Protein AF-A0A0Q4J9W0-F1 (afdb_monomer_lite)

Secondary structure (DSSP, 8-state):
------------------------HHHHHHHHHHHHHHHHHIIIIIHHHHHHHHHHHHT-HHHHHHHHHHHHTSPPHHHHHHHHHHSPPPP-SPPPPPSS--PPPPTT--S--TT------EEEEEEE--STTEEEEEEEEEESSPPEEEEEEE--TTSPPPSS-EEEEEEEEEE---SSSS-SPEEEEEEEEEEPPPPP------HHHHHHHHHHHHHHHHHHHTT--TT-B--TT-EEEEEEE--TT--

pLDDT: mean 78.41, std 14.44, range [40.5, 96.88]

Radius of gyration: 63.76 Å; chains: 1; bounding box: 121×63×215 Å

Structure (mmCIF, N/CA/C/O backbone):
data_AF-A0A0Q4J9W0-F1
#
_entry.id   AF-A0A0Q4J9W0-F1
#
loop_
_atom_site.group_PDB
_atom_site.id
_atom_site.type_symbol
_atom_site.label_atom_id
_atom_site.label_alt_id
_atom_site.label_comp_id
_atom_site.label_asym_id
_atom_site.label_entity_id
_atom_site.label_seq_id
_atom_site.pdbx_PDB_ins_code
_atom_site.Cartn_x
_atom_site.Cartn_y
_atom_site.Cartn_z
_atom_site.occupancy
_atom_site.B_iso_or_equiv
_atom_site.auth_seq_id
_atom_site.auth_comp_id
_atom_site.auth_asym_id
_atom_site.auth_atom_id
_atom_site.pdbx_PDB_model_num
ATOM 1 N N . MET A 1 1 ? 70.668 -37.408 -171.192 1.00 50.91 1 MET A N 1
ATOM 2 C CA . MET A 1 1 ? 71.598 -36.291 -170.890 1.00 50.91 1 MET A CA 1
ATOM 3 C C . MET A 1 1 ? 70.750 -35.049 -170.626 1.00 50.91 1 MET A C 1
ATOM 5 O O . MET A 1 1 ? 69.813 -34.906 -171.402 1.00 50.91 1 MET A O 1
ATOM 9 N N . PRO A 1 2 ? 71.022 -34.153 -169.650 1.00 48.09 2 PRO A N 1
ATOM 10 C CA . PRO A 1 2 ? 72.113 -34.121 -168.662 1.00 48.09 2 PRO A CA 1
ATOM 11 C C . PRO A 1 2 ? 71.718 -33.698 -167.209 1.00 48.09 2 PRO A C 1
ATOM 13 O O . PRO A 1 2 ? 70.628 -33.210 -166.947 1.00 48.09 2 PRO A O 1
ATOM 16 N N . GLN A 1 3 ? 72.704 -33.860 -166.312 1.00 40.50 3 GLN A N 1
ATOM 17 C CA . GLN A 1 3 ? 72.974 -33.177 -165.029 1.00 40.50 3 GLN A CA 1
ATOM 18 C C . GLN A 1 3 ? 72.106 -33.415 -163.773 1.00 40.50 3 GLN A C 1
ATOM 20 O O . GLN A 1 3 ? 71.185 -32.672 -163.456 1.00 40.50 3 GLN A O 1
ATOM 25 N N . MET A 1 4 ? 72.592 -34.346 -162.937 1.00 42.41 4 MET A N 1
ATOM 26 C CA . MET A 1 4 ? 72.717 -34.098 -161.490 1.00 42.41 4 MET A CA 1
ATOM 27 C C . MET A 1 4 ? 73.801 -33.038 -161.233 1.00 42.41 4 MET A C 1
ATOM 29 O O . MET A 1 4 ? 74.837 -33.047 -161.905 1.00 42.41 4 MET A O 1
ATOM 33 N N . PRO A 1 5 ? 73.577 -32.146 -160.258 1.00 52.41 5 PRO A N 1
ATOM 34 C CA . PRO A 1 5 ? 74.376 -32.127 -159.019 1.00 52.41 5 PRO A CA 1
ATOM 35 C C . PRO A 1 5 ? 73.498 -31.778 -157.787 1.00 52.41 5 PRO A C 1
ATOM 37 O O . PRO A 1 5 ? 72.387 -31.299 -157.947 1.00 52.41 5 PRO A O 1
ATOM 40 N N . ASN A 1 6 ? 73.874 -31.852 -156.510 1.00 46.31 6 ASN A N 1
ATOM 41 C CA . ASN A 1 6 ? 74.876 -32.534 -155.685 1.00 46.31 6 ASN A CA 1
ATOM 42 C C . ASN A 1 6 ? 74.729 -31.881 -154.288 1.00 46.31 6 ASN A C 1
ATOM 44 O O . ASN A 1 6 ? 74.933 -30.675 -154.217 1.00 46.31 6 ASN A O 1
ATOM 48 N N . ARG A 1 7 ? 74.478 -32.673 -153.222 1.00 49.19 7 ARG A N 1
ATOM 49 C CA . ARG A 1 7 ? 74.703 -32.362 -151.778 1.00 49.19 7 ARG A CA 1
ATOM 50 C C . ARG A 1 7 ? 73.930 -31.169 -151.176 1.00 49.19 7 ARG A C 1
ATOM 52 O O . ARG A 1 7 ? 73.640 -30.192 -151.832 1.00 49.19 7 ARG A O 1
ATOM 59 N N . SER A 1 8 ? 73.607 -31.095 -149.892 1.00 50.78 8 SER A N 1
ATOM 60 C CA . SER A 1 8 ? 73.684 -31.979 -148.726 1.00 50.78 8 SER A CA 1
ATOM 61 C C . SER A 1 8 ? 73.092 -31.178 -147.564 1.00 50.78 8 SER A C 1
ATOM 63 O O . SER A 1 8 ? 73.420 -30.001 -147.434 1.00 50.78 8 SER A O 1
ATOM 65 N N . GLY A 1 9 ? 72.337 -31.828 -146.680 1.00 42.41 9 GLY A N 1
ATOM 66 C CA . GLY A 1 9 ? 72.057 -31.311 -145.339 1.00 42.41 9 GLY A CA 1
ATOM 67 C C . GLY A 1 9 ? 70.594 -30.962 -145.096 1.00 42.41 9 GLY A C 1
ATOM 68 O O . GLY A 1 9 ? 70.168 -29.835 -145.302 1.00 42.41 9 GLY A O 1
ATOM 69 N N . THR A 1 10 ? 69.834 -31.917 -144.571 1.00 52.69 10 THR A N 1
ATOM 70 C CA . THR A 1 10 ? 68.630 -31.620 -143.790 1.00 52.69 10 THR A CA 1
ATOM 71 C C . THR A 1 10 ? 69.010 -31.499 -142.316 1.00 52.69 10 THR A C 1
ATOM 73 O O . THR A 1 10 ? 69.470 -32.493 -141.749 1.00 52.69 10 THR A O 1
ATOM 76 N N . PRO A 1 11 ? 68.753 -30.362 -141.648 1.00 51.22 11 PRO A N 1
ATOM 77 C CA . PRO A 1 11 ? 68.542 -30.346 -140.212 1.00 51.22 11 PRO A CA 1
ATOM 78 C C . PRO A 1 11 ? 67.041 -30.424 -139.914 1.00 51.22 11 PRO A C 1
ATOM 80 O O . PRO A 1 11 ? 66.238 -29.594 -140.332 1.00 51.22 11 PRO A O 1
ATOM 83 N N . VAL A 1 12 ? 66.716 -31.488 -139.193 1.00 53.31 12 VAL A N 1
ATOM 84 C CA . VAL A 1 12 ? 65.518 -31.802 -138.411 1.00 53.31 12 VAL A CA 1
ATOM 85 C C . VAL A 1 12 ? 64.673 -30.579 -138.006 1.00 53.31 12 VAL A C 1
ATOM 87 O O . VAL A 1 12 ? 65.160 -29.677 -137.324 1.00 53.31 12 VAL A O 1
ATOM 90 N N . LYS A 1 13 ? 63.371 -30.608 -138.337 1.00 50.84 13 LYS A N 1
ATOM 91 C CA . LYS A 1 13 ? 62.341 -29.786 -137.681 1.00 50.84 13 LYS A CA 1
ATOM 92 C C . LYS A 1 13 ? 62.360 -30.106 -136.183 1.00 50.84 13 LYS A C 1
ATOM 94 O O . LYS A 1 13 ? 61.921 -31.179 -135.783 1.00 50.84 13 LYS A O 1
ATOM 99 N N . ARG A 1 14 ? 62.885 -29.207 -135.347 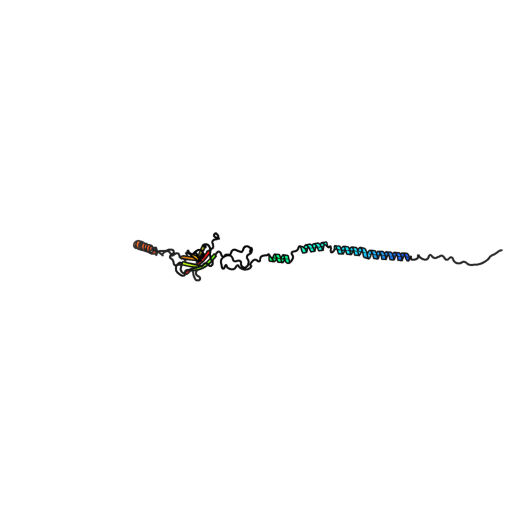1.00 51.34 14 ARG A N 1
ATOM 100 C CA . ARG A 1 14 ? 62.574 -29.242 -133.914 1.00 51.34 14 ARG A CA 1
ATOM 101 C C . ARG A 1 14 ? 61.181 -28.662 -133.750 1.00 51.34 14 ARG A C 1
ATOM 103 O O . ARG A 1 14 ? 61.024 -27.445 -133.722 1.00 51.34 14 ARG A O 1
ATOM 110 N N . ASP A 1 15 ? 60.197 -29.546 -133.656 1.00 52.22 15 ASP A N 1
ATOM 111 C CA . ASP A 1 15 ? 58.923 -29.216 -133.036 1.00 52.22 15 ASP A CA 1
ATOM 112 C C . ASP A 1 15 ? 59.230 -28.687 -131.633 1.00 52.22 15 ASP A C 1
ATOM 114 O O . ASP A 1 15 ? 59.782 -29.386 -130.778 1.00 52.22 15 ASP A O 1
ATOM 118 N N . GLN A 1 16 ? 58.967 -27.400 -131.427 1.00 53.62 16 GLN A N 1
ATOM 119 C CA . GLN A 1 16 ? 59.128 -26.751 -130.140 1.00 53.62 16 GLN A CA 1
ATOM 120 C C . GLN A 1 16 ? 58.017 -27.294 -129.237 1.00 53.62 16 GLN A C 1
ATOM 122 O O . GLN A 1 16 ? 56.886 -26.817 -129.255 1.00 53.62 16 GLN A O 1
ATOM 127 N N . VAL A 1 17 ? 58.335 -28.361 -128.503 1.00 56.94 17 VAL A N 1
ATOM 128 C CA . VAL A 1 17 ? 57.501 -28.913 -127.434 1.00 56.94 17 VAL A CA 1
ATOM 129 C C . VAL A 1 17 ? 57.110 -27.753 -126.521 1.00 56.94 17 VAL A C 1
ATOM 131 O O . VAL A 1 17 ? 57.982 -27.097 -125.949 1.00 56.94 17 VAL A O 1
ATOM 134 N N . ALA A 1 18 ? 55.809 -27.470 -126.425 1.00 57.19 18 ALA A N 1
ATOM 135 C CA . ALA A 1 18 ? 55.279 -26.481 -125.502 1.00 57.19 18 ALA A CA 1
ATOM 136 C C . ALA A 1 18 ? 55.718 -26.865 -124.082 1.00 57.19 18 ALA A C 1
ATOM 138 O O . ALA A 1 18 ? 55.236 -27.845 -123.513 1.00 57.19 18 ALA A O 1
ATOM 139 N N . LEU A 1 19 ? 56.682 -26.122 -123.535 1.00 57.44 19 LEU A N 1
ATOM 140 C CA . LEU A 1 19 ? 57.082 -26.260 -122.142 1.00 57.44 19 LEU A CA 1
ATOM 141 C C . LEU A 1 19 ? 55.848 -25.994 -121.263 1.00 57.44 19 LEU A C 1
ATOM 143 O O . LEU A 1 19 ? 55.096 -25.054 -121.547 1.00 57.44 19 LEU A O 1
ATOM 147 N N . PRO A 1 20 ? 55.603 -26.811 -120.224 1.00 58.38 20 PRO A N 1
ATOM 148 C CA . PRO A 1 20 ? 54.424 -26.669 -119.387 1.00 58.38 20 PRO A CA 1
ATOM 149 C C . PRO A 1 20 ? 54.394 -25.286 -118.728 1.00 58.38 20 PRO A C 1
ATOM 151 O O . PRO A 1 20 ? 55.428 -24.716 -118.375 1.00 58.38 20 PRO A O 1
ATOM 154 N N . ARG A 1 21 ? 53.172 -24.760 -118.608 1.00 59.66 21 ARG A N 1
ATOM 155 C CA . ARG A 1 21 ? 52.777 -23.490 -117.985 1.00 59.66 21 ARG A CA 1
ATOM 156 C C . ARG A 1 21 ? 53.696 -23.155 -116.799 1.00 59.66 21 ARG A C 1
ATOM 158 O O . ARG A 1 21 ? 53.701 -23.879 -115.806 1.00 59.66 21 ARG A O 1
ATOM 165 N N . ARG A 1 22 ? 54.500 -22.090 -116.925 1.00 65.38 22 ARG A N 1
ATOM 166 C CA . ARG A 1 22 ? 55.378 -21.607 -115.845 1.00 65.38 22 ARG A CA 1
ATOM 167 C C . ARG A 1 22 ? 54.518 -21.341 -114.610 1.00 65.38 22 ARG A C 1
ATOM 169 O O . ARG A 1 22 ? 53.465 -20.718 -114.726 1.00 65.38 22 ARG A O 1
ATOM 176 N N . VAL A 1 23 ? 54.963 -21.833 -113.456 1.00 69.75 23 VAL A N 1
ATOM 177 C CA . VAL A 1 23 ? 54.430 -21.403 -112.162 1.00 69.75 23 VAL A CA 1
ATOM 178 C C . VAL A 1 23 ? 54.707 -19.909 -112.059 1.00 69.75 23 VAL A C 1
ATOM 180 O O . VAL A 1 23 ? 55.861 -19.490 -112.160 1.00 69.75 23 VAL A O 1
ATOM 183 N N . ASP A 1 24 ? 53.648 -19.120 -111.947 1.00 83.81 24 ASP A N 1
ATOM 184 C CA . ASP A 1 24 ? 53.748 -17.674 -111.812 1.00 83.81 24 ASP A CA 1
ATOM 185 C C . ASP A 1 24 ? 54.063 -17.349 -110.348 1.00 83.81 24 ASP A C 1
ATOM 187 O O . ASP A 1 24 ? 53.173 -17.227 -109.508 1.00 83.81 24 ASP A O 1
ATOM 191 N N . VAL A 1 25 ? 55.358 -17.348 -110.026 1.00 85.75 25 VAL A N 1
ATOM 192 C CA . VAL A 1 25 ? 55.872 -17.116 -108.666 1.00 85.75 25 VAL A CA 1
ATOM 193 C C . VAL A 1 25 ? 55.420 -15.751 -108.145 1.00 85.75 25 VAL A C 1
ATOM 195 O O . VAL A 1 25 ? 55.080 -15.628 -106.977 1.00 85.75 25 VAL A O 1
ATOM 198 N N . GLU A 1 26 ? 55.308 -14.765 -109.032 1.00 86.81 26 GLU A N 1
ATOM 199 C CA . GLU A 1 26 ? 54.880 -13.407 -108.698 1.00 86.81 26 GLU A CA 1
ATOM 200 C C . GLU A 1 26 ? 53.406 -13.369 -108.262 1.00 86.81 26 GLU A C 1
ATOM 202 O O . GLU A 1 26 ? 53.054 -12.712 -107.283 1.00 86.81 26 GLU A O 1
ATOM 207 N N . ALA A 1 27 ? 52.545 -14.155 -108.917 1.00 86.44 27 ALA A N 1
ATOM 208 C CA . ALA A 1 27 ? 51.150 -14.305 -108.506 1.00 86.44 27 ALA A CA 1
ATOM 209 C C . ALA A 1 27 ? 51.002 -15.037 -107.159 1.00 86.44 27 ALA A C 1
ATOM 211 O O . ALA A 1 27 ? 50.084 -14.741 -106.393 1.00 86.44 27 ALA A O 1
ATOM 212 N N . ILE A 1 28 ? 51.894 -15.988 -106.863 1.00 90.44 28 ILE A N 1
ATOM 213 C CA . ILE A 1 28 ? 51.918 -16.696 -105.576 1.00 90.44 28 ILE A CA 1
ATOM 214 C C . ILE A 1 28 ? 52.373 -15.756 -104.457 1.00 90.44 28 ILE A C 1
ATOM 216 O O . ILE A 1 28 ? 51.729 -15.722 -103.410 1.00 90.44 28 ILE A O 1
ATOM 220 N N . ASP A 1 29 ? 53.422 -14.968 -104.688 1.00 93.25 29 ASP A N 1
ATOM 221 C CA . ASP A 1 29 ? 53.924 -13.993 -103.717 1.00 93.25 29 ASP A CA 1
ATOM 222 C C . ASP A 1 29 ? 52.866 -12.926 -103.407 1.00 93.25 29 ASP A C 1
ATOM 224 O O . ASP A 1 29 ? 52.609 -12.626 -102.241 1.00 93.25 29 ASP A O 1
ATOM 228 N N . ALA A 1 30 ? 52.169 -12.425 -104.432 1.00 90.88 30 ALA A N 1
ATOM 229 C CA . ALA A 1 30 ? 51.068 -11.481 -104.254 1.00 90.88 30 ALA A CA 1
ATOM 230 C C . ALA A 1 30 ? 49.893 -12.082 -103.460 1.00 90.88 30 ALA A C 1
ATOM 232 O O . ALA A 1 30 ? 49.313 -11.418 -102.601 1.00 90.88 30 ALA A O 1
ATOM 233 N N . ALA A 1 31 ? 49.539 -13.346 -103.716 1.00 92.81 31 ALA A N 1
ATOM 234 C CA . ALA A 1 31 ? 48.478 -14.029 -102.978 1.00 92.81 31 ALA A CA 1
ATOM 235 C C . ALA A 1 31 ? 48.864 -14.287 -101.513 1.00 92.81 31 ALA A C 1
ATOM 237 O O . ALA A 1 31 ? 48.015 -14.179 -100.626 1.00 92.81 31 ALA A O 1
ATOM 238 N N . LEU A 1 32 ? 50.133 -14.612 -101.252 1.00 94.44 32 LEU A N 1
ATOM 239 C CA . LEU A 1 32 ? 50.640 -14.826 -99.900 1.00 94.44 32 LEU A CA 1
ATOM 240 C C . LEU A 1 32 ? 50.659 -13.519 -99.097 1.00 94.44 32 LEU A C 1
ATOM 242 O O . LEU A 1 32 ? 50.262 -13.517 -97.931 1.00 94.44 32 LEU A O 1
ATOM 246 N N . ASP A 1 33 ? 51.051 -12.409 -99.728 1.00 95.12 33 ASP A N 1
ATOM 247 C CA . ASP A 1 33 ? 51.013 -11.081 -99.110 1.00 95.12 33 ASP A CA 1
ATOM 248 C C . ASP A 1 33 ? 49.573 -10.654 -98.775 1.00 95.12 33 ASP A C 1
ATOM 250 O O . ASP A 1 33 ? 49.290 -10.219 -97.656 1.00 95.12 33 ASP A O 1
ATOM 254 N N . ASP A 1 34 ? 48.618 -10.877 -99.685 1.00 94.00 34 ASP A N 1
ATOM 255 C CA . ASP A 1 34 ? 47.201 -10.601 -99.420 1.00 94.00 34 ASP A CA 1
ATOM 256 C C . ASP A 1 34 ? 46.653 -11.457 -98.267 1.00 94.00 34 ASP A C 1
ATOM 258 O O . ASP A 1 34 ? 45.995 -10.944 -97.357 1.00 94.00 34 ASP A O 1
ATOM 262 N N . GLN A 1 35 ? 46.980 -12.752 -98.233 1.00 92.31 35 GLN A N 1
ATOM 263 C CA . GLN A 1 35 ? 46.594 -13.629 -97.126 1.00 92.31 35 GLN A CA 1
ATOM 264 C C . GLN A 1 35 ? 47.174 -13.151 -95.793 1.00 92.31 35 GLN A C 1
ATOM 266 O O . GLN A 1 35 ? 46.452 -13.113 -94.792 1.00 92.31 35 GLN A O 1
ATOM 271 N N . GLN A 1 36 ? 48.441 -12.736 -95.7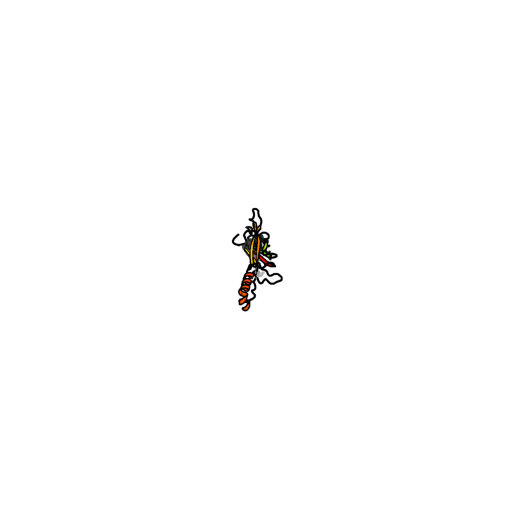69 1.00 91.19 36 GLN A N 1
ATOM 272 C CA . GLN A 1 36 ? 49.081 -12.201 -94.571 1.00 91.19 36 GLN A CA 1
ATOM 273 C C . GLN A 1 36 ? 48.409 -10.902 -94.108 1.00 91.19 36 GLN A C 1
ATOM 275 O O . GLN A 1 36 ? 48.149 -10.724 -92.913 1.00 91.19 36 GLN A O 1
ATOM 280 N N . ASN A 1 37 ? 48.048 -10.024 -95.044 1.00 87.00 37 ASN A N 1
ATOM 281 C CA . ASN A 1 37 ? 47.319 -8.793 -94.762 1.00 87.00 37 ASN A CA 1
ATOM 282 C C . ASN A 1 37 ? 45.921 -9.073 -94.197 1.00 87.00 37 ASN A C 1
ATOM 284 O O . ASN A 1 37 ? 45.525 -8.465 -93.200 1.00 87.00 37 ASN A O 1
ATOM 288 N N . GLN A 1 38 ? 45.192 -10.039 -94.757 1.00 87.00 38 GLN A N 1
ATOM 289 C CA . GLN A 1 38 ? 43.892 -10.456 -94.233 1.00 87.00 38 GLN A CA 1
ATOM 290 C C . GLN A 1 38 ? 43.995 -11.073 -92.835 1.00 87.00 38 GLN A C 1
ATOM 292 O O . GLN A 1 38 ? 43.149 -10.789 -91.985 1.00 87.00 38 GLN A O 1
ATOM 297 N N . ILE A 1 39 ? 45.020 -11.893 -92.581 1.00 84.81 39 ILE A N 1
ATOM 298 C CA . ILE A 1 39 ? 45.291 -12.472 -91.258 1.00 84.81 39 ILE A CA 1
ATOM 299 C C . ILE A 1 39 ? 45.544 -11.351 -90.246 1.00 84.81 39 ILE A C 1
ATOM 301 O O . ILE A 1 39 ? 44.889 -11.313 -89.204 1.00 84.81 39 ILE A O 1
ATOM 305 N N . ASN A 1 40 ? 46.410 -10.393 -90.578 1.00 83.06 40 ASN A N 1
ATOM 306 C CA . ASN A 1 40 ? 46.747 -9.268 -89.703 1.00 83.06 40 ASN A CA 1
ATOM 307 C C . ASN A 1 40 ? 45.527 -8.381 -89.394 1.00 83.06 40 ASN A C 1
ATOM 309 O O . ASN A 1 40 ? 45.350 -7.933 -88.258 1.00 83.06 40 ASN A O 1
ATOM 313 N N . GLN A 1 41 ? 44.657 -8.154 -90.382 1.00 81.25 41 GLN A N 1
ATOM 314 C CA . GLN A 1 41 ? 43.450 -7.337 -90.223 1.00 81.25 41 GLN A CA 1
ATOM 315 C C . GLN A 1 41 ? 42.355 -8.048 -89.415 1.00 81.25 41 GLN A C 1
ATOM 317 O O . GLN A 1 41 ? 41.750 -7.444 -88.524 1.00 81.25 41 GLN A O 1
ATOM 322 N N . LYS A 1 42 ? 42.101 -9.334 -89.6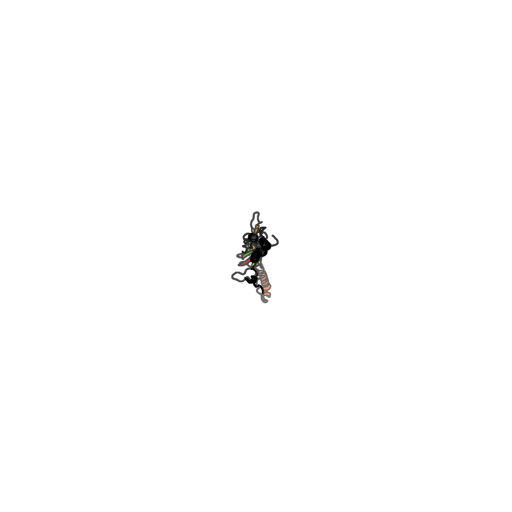94 1.00 75.81 42 LYS A N 1
ATOM 323 C CA . LYS A 1 42 ? 41.044 -10.114 -89.029 1.00 75.81 42 LYS A CA 1
ATOM 324 C C . LYS A 1 42 ? 41.416 -10.521 -87.605 1.00 75.81 42 LYS A C 1
ATOM 326 O O . LYS A 1 42 ? 40.533 -10.570 -86.752 1.00 75.81 42 LYS A O 1
ATOM 331 N N . ALA A 1 43 ? 42.693 -10.789 -87.330 1.00 70.12 43 ALA A N 1
ATOM 332 C CA . ALA A 1 43 ? 43.123 -11.278 -86.023 1.00 70.12 43 ALA A CA 1
ATOM 333 C C . ALA A 1 43 ? 43.055 -10.211 -84.913 1.00 70.12 43 ALA A C 1
ATOM 335 O O . ALA A 1 43 ? 42.778 -10.562 -83.768 1.00 70.12 43 ALA A O 1
ATOM 336 N N . ASN A 1 44 ? 43.238 -8.920 -85.226 1.00 77.06 44 ASN A N 1
ATOM 337 C CA . ASN A 1 44 ? 43.472 -7.911 -84.186 1.00 77.06 44 ASN A CA 1
ATOM 338 C C . ASN A 1 44 ? 42.313 -6.935 -83.947 1.00 77.06 44 ASN A C 1
ATOM 340 O O . ASN A 1 44 ? 41.944 -6.714 -82.801 1.00 77.06 44 ASN A O 1
ATOM 344 N N . ALA A 1 45 ? 41.708 -6.334 -84.972 1.00 77.00 45 ALA A N 1
ATOM 345 C CA . ALA A 1 45 ? 40.846 -5.170 -84.728 1.00 77.00 45 ALA A CA 1
ATOM 346 C C . ALA A 1 45 ? 39.438 -5.534 -84.222 1.00 77.00 45 ALA A C 1
ATOM 348 O O . ALA A 1 45 ? 38.964 -4.990 -83.224 1.00 77.00 45 ALA A O 1
ATOM 349 N N . SER A 1 46 ? 38.764 -6.471 -84.896 1.00 81.25 46 SER A N 1
ATOM 350 C CA . SER A 1 46 ? 37.370 -6.813 -84.580 1.00 81.25 46 SER A CA 1
ATOM 351 C C . SER A 1 46 ? 37.257 -7.615 -83.282 1.00 81.25 46 SER A C 1
ATOM 353 O O . SER A 1 46 ? 36.419 -7.305 -82.437 1.00 81.25 46 SER A O 1
ATOM 355 N N . THR A 1 47 ? 38.152 -8.585 -83.079 1.00 83.25 47 THR A N 1
ATOM 356 C CA . THR A 1 47 ? 38.191 -9.409 -81.864 1.00 83.25 47 THR A CA 1
ATOM 357 C C . THR A 1 47 ? 38.520 -8.574 -80.628 1.00 83.25 47 THR A C 1
ATOM 359 O O . THR A 1 47 ? 37.830 -8.687 -79.618 1.00 83.25 47 THR A O 1
ATOM 362 N N . VAL A 1 48 ? 39.524 -7.689 -80.704 1.00 81.62 48 VAL A N 1
ATOM 363 C CA . VAL A 1 48 ? 39.892 -6.816 -79.576 1.00 81.62 48 VAL A CA 1
ATOM 364 C C . VAL A 1 48 ? 38.806 -5.772 -79.311 1.00 81.62 48 VAL A C 1
ATOM 366 O O . VAL A 1 48 ? 38.457 -5.558 -78.154 1.00 81.62 48 VAL A O 1
ATOM 369 N N . GLY A 1 49 ? 38.206 -5.175 -80.348 1.00 85.19 49 GLY A N 1
ATOM 370 C CA . GLY A 1 49 ? 37.092 -4.233 -80.187 1.00 85.19 49 GLY A CA 1
ATOM 371 C C . GLY A 1 49 ? 35.838 -4.879 -79.583 1.00 85.19 49 GLY A C 1
ATOM 372 O O . GLY A 1 49 ? 35.199 -4.303 -78.698 1.00 85.19 49 GLY A O 1
ATOM 373 N N . GLY A 1 50 ? 35.516 -6.106 -80.001 1.00 86.50 50 GLY A N 1
ATOM 374 C CA . GLY A 1 50 ? 34.423 -6.898 -79.438 1.00 86.50 50 GLY A CA 1
ATOM 375 C C . GLY A 1 50 ? 34.682 -7.298 -77.986 1.00 86.50 50 GLY A C 1
ATOM 376 O O . GLY A 1 50 ? 33.793 -7.164 -77.147 1.00 86.50 50 GLY A O 1
ATOM 377 N N . LEU A 1 51 ? 35.913 -7.710 -77.664 1.00 83.06 51 LEU A N 1
ATOM 378 C CA . LEU A 1 51 ? 36.309 -8.041 -76.296 1.00 83.06 51 LEU A CA 1
ATOM 379 C C . LEU A 1 51 ? 36.285 -6.805 -75.388 1.00 83.06 51 LEU A C 1
ATOM 381 O O . LEU A 1 51 ? 35.740 -6.881 -74.292 1.00 83.06 51 LEU A O 1
ATOM 385 N N . ALA A 1 52 ? 36.788 -5.660 -75.853 1.00 81.56 52 ALA A N 1
ATOM 386 C CA . ALA A 1 52 ? 36.721 -4.394 -75.123 1.00 81.56 52 ALA A CA 1
ATOM 387 C C . ALA A 1 52 ? 35.267 -3.980 -74.845 1.00 81.56 52 ALA A C 1
ATOM 389 O O . ALA A 1 52 ? 34.931 -3.606 -73.724 1.00 81.56 52 ALA A O 1
ATOM 390 N N . THR A 1 53 ? 34.383 -4.124 -75.835 1.00 83.56 53 THR A N 1
ATOM 391 C CA . THR A 1 53 ? 32.947 -3.851 -75.674 1.00 83.56 53 THR A CA 1
ATOM 392 C C . THR A 1 53 ? 32.313 -4.801 -74.656 1.00 83.56 53 THR A C 1
ATOM 394 O O . THR A 1 53 ? 31.661 -4.348 -73.720 1.00 83.56 53 THR A O 1
ATOM 397 N N . ALA A 1 54 ? 32.551 -6.110 -74.778 1.00 79.88 54 ALA A N 1
ATOM 398 C CA . ALA A 1 54 ? 32.002 -7.115 -73.869 1.00 79.88 54 ALA A CA 1
ATOM 399 C C . ALA A 1 54 ? 32.500 -6.941 -72.423 1.00 79.88 54 ALA A C 1
ATOM 401 O O . ALA A 1 54 ? 31.715 -7.068 -71.481 1.00 79.88 54 ALA A O 1
ATOM 402 N N . VAL A 1 55 ? 33.784 -6.615 -72.239 1.00 80.62 55 VAL A N 1
ATOM 403 C CA . VAL A 1 55 ? 34.379 -6.303 -70.930 1.00 80.62 55 VAL A CA 1
ATOM 404 C C . VAL A 1 55 ? 33.736 -5.049 -70.332 1.00 80.62 55 VAL A C 1
ATOM 406 O O . VAL A 1 55 ? 33.285 -5.092 -69.187 1.00 80.62 55 VAL A O 1
ATOM 409 N N . ASN A 1 56 ? 33.591 -3.977 -71.117 1.00 79.44 56 ASN A N 1
ATOM 410 C CA . ASN A 1 56 ? 32.968 -2.729 -70.666 1.00 79.44 56 ASN A CA 1
ATOM 411 C C . ASN A 1 56 ? 31.474 -2.895 -70.339 1.00 79.44 56 ASN A C 1
ATOM 413 O O . ASN A 1 56 ? 30.969 -2.249 -69.424 1.00 79.44 56 ASN A O 1
ATOM 417 N N . SER A 1 57 ? 30.759 -3.786 -71.033 1.00 75.56 57 SER A N 1
ATOM 418 C CA . SER A 1 57 ? 29.351 -4.075 -70.740 1.00 75.56 57 SER A CA 1
ATOM 419 C C . SER A 1 57 ? 29.163 -4.958 -69.499 1.00 75.56 57 SER A C 1
ATOM 421 O O . SER A 1 57 ? 28.211 -4.751 -68.745 1.00 75.56 57 SER A O 1
ATOM 423 N N . LYS A 1 58 ? 30.059 -5.922 -69.237 1.00 70.44 58 LYS A N 1
ATOM 424 C CA . LYS A 1 58 ? 29.917 -6.877 -68.117 1.00 70.44 58 LYS A CA 1
ATOM 425 C C . LYS A 1 58 ? 30.210 -6.261 -66.741 1.00 70.44 58 LYS A C 1
ATOM 427 O O . LYS A 1 58 ? 29.703 -6.758 -65.740 1.00 70.44 58 LYS A O 1
ATOM 432 N N . ALA A 1 59 ? 30.956 -5.159 -66.703 1.00 66.56 59 ALA A N 1
ATOM 433 C CA . ALA A 1 59 ? 31.172 -4.314 -65.529 1.00 66.56 59 ALA A CA 1
ATOM 434 C C . ALA A 1 59 ? 30.648 -2.891 -65.783 1.00 66.56 59 ALA A C 1
ATOM 436 O O . ALA A 1 59 ? 31.351 -1.912 -65.551 1.00 66.56 59 ALA A O 1
ATOM 437 N N . SER A 1 60 ? 29.427 -2.772 -66.317 1.00 77.56 60 SER A N 1
ATOM 438 C CA . SER A 1 60 ? 28.839 -1.461 -66.608 1.00 77.56 60 SER A CA 1
ATOM 439 C C . SER A 1 60 ? 28.880 -0.582 -65.357 1.00 77.56 60 SER A C 1
ATOM 441 O O . SER A 1 60 ? 28.335 -0.963 -64.319 1.00 77.56 60 SER A O 1
ATOM 443 N N . GLN A 1 61 ? 29.493 0.599 -65.475 1.00 78.25 61 GLN A N 1
ATOM 444 C CA . GLN A 1 61 ? 29.623 1.596 -64.405 1.00 78.25 61 GLN A CA 1
ATOM 445 C C . GLN A 1 61 ? 28.287 1.829 -63.677 1.00 78.25 61 GLN A C 1
ATOM 447 O O . GLN A 1 61 ? 28.251 1.894 -62.457 1.00 78.25 61 GLN A O 1
ATOM 452 N N . SER A 1 62 ? 27.169 1.776 -64.409 1.00 81.25 62 SER A N 1
ATOM 453 C CA . SER A 1 62 ? 25.808 1.867 -63.867 1.00 81.25 62 SER A CA 1
ATOM 454 C C . SER A 1 62 ? 25.478 0.838 -62.771 1.00 81.25 62 SER A C 1
ATOM 456 O O . SER A 1 62 ? 24.826 1.190 -61.787 1.00 81.25 62 SER A O 1
ATOM 458 N N . SER A 1 63 ? 25.931 -0.415 -62.886 1.00 83.75 63 SER A N 1
ATOM 459 C CA . SER A 1 63 ? 25.706 -1.439 -61.852 1.00 83.75 63 SER A CA 1
ATOM 460 C C . SER A 1 63 ? 26.517 -1.148 -60.589 1.00 83.75 63 SER A C 1
ATOM 462 O O . SER A 1 63 ? 26.029 -1.356 -59.478 1.00 83.75 63 SER A O 1
ATOM 464 N N . VAL A 1 64 ? 27.741 -0.638 -60.757 1.00 83.31 64 VAL A N 1
ATOM 465 C CA . VAL A 1 64 ? 28.611 -0.214 -59.650 1.00 83.31 64 VAL A CA 1
ATOM 466 C C . VAL A 1 64 ? 28.029 1.021 -58.964 1.00 83.31 64 VAL A C 1
ATOM 468 O O . VAL A 1 64 ? 27.922 1.034 -57.741 1.00 83.31 64 VAL A O 1
ATOM 471 N N . ASP A 1 65 ? 27.563 2.001 -59.735 1.00 85.06 65 ASP A N 1
ATOM 472 C CA . ASP A 1 65 ? 26.924 3.219 -59.229 1.00 85.06 65 ASP A CA 1
ATOM 473 C C . ASP A 1 65 ? 25.628 2.900 -58.470 1.00 85.06 65 ASP A C 1
ATOM 475 O O . ASP A 1 65 ? 25.381 3.433 -57.389 1.00 85.06 65 ASP A O 1
ATOM 479 N N . THR A 1 66 ? 24.818 1.971 -58.990 1.00 85.94 66 THR A N 1
ATOM 480 C CA . THR A 1 66 ? 23.580 1.513 -58.335 1.00 85.94 66 THR A CA 1
ATOM 481 C C . THR A 1 66 ? 23.876 0.826 -57.002 1.00 85.94 66 THR A C 1
ATOM 483 O O . THR A 1 66 ? 23.200 1.081 -55.999 1.00 85.94 66 THR A O 1
ATOM 486 N N . LEU A 1 67 ? 24.901 -0.032 -56.960 1.00 85.50 67 LEU A N 1
ATOM 487 C CA . LEU A 1 67 ? 25.329 -0.691 -55.728 1.00 85.50 67 LEU A CA 1
ATOM 488 C C . LEU A 1 67 ? 25.891 0.322 -54.723 1.00 85.50 67 LEU A C 1
ATOM 490 O O . LEU A 1 67 ? 25.534 0.267 -53.547 1.00 85.50 67 LEU A O 1
ATOM 494 N N . ALA A 1 68 ? 26.710 1.269 -55.185 1.00 85.25 68 ALA A N 1
ATOM 495 C CA . ALA A 1 68 ? 27.263 2.338 -54.361 1.00 85.25 68 ALA A CA 1
ATOM 496 C C . ALA A 1 68 ? 26.153 3.200 -53.741 1.00 85.25 68 ALA A C 1
ATOM 498 O O . ALA A 1 68 ? 26.163 3.418 -52.532 1.00 85.25 68 ALA A O 1
ATOM 499 N N . GLY A 1 69 ? 25.148 3.604 -54.525 1.00 84.94 69 GLY A N 1
ATOM 500 C CA . GLY A 1 69 ? 23.980 4.333 -54.024 1.00 84.94 69 GLY A CA 1
ATOM 501 C C . GLY A 1 69 ? 23.151 3.522 -53.022 1.00 84.94 69 GLY A C 1
ATOM 502 O O . GLY A 1 69 ? 22.760 4.038 -51.976 1.00 84.94 69 GLY A O 1
ATOM 503 N N . THR A 1 70 ? 22.939 2.229 -53.290 1.00 85.44 70 THR A N 1
ATOM 504 C CA . THR A 1 70 ? 22.203 1.331 -52.381 1.00 85.44 70 THR A CA 1
ATOM 505 C C . THR A 1 70 ? 22.920 1.161 -51.043 1.00 85.44 70 THR A C 1
ATOM 507 O O . THR A 1 70 ? 22.273 1.153 -50.000 1.00 85.44 70 THR A O 1
ATOM 510 N N . VAL A 1 71 ? 24.248 1.010 -51.050 1.00 85.19 71 VAL A N 1
ATOM 511 C CA . VAL A 1 71 ? 25.052 0.857 -49.827 1.00 85.19 71 VAL A CA 1
ATOM 512 C C . VAL A 1 71 ? 25.156 2.177 -49.067 1.00 85.19 71 VAL A C 1
ATOM 514 O O . VAL A 1 71 ? 25.012 2.166 -47.850 1.00 85.19 71 VAL A O 1
ATOM 517 N N . ALA A 1 72 ? 25.324 3.304 -49.764 1.00 80.56 72 ALA A N 1
ATOM 518 C CA . ALA A 1 72 ? 25.353 4.632 -49.149 1.00 80.56 72 ALA A CA 1
ATOM 519 C C . ALA A 1 72 ? 24.029 5.002 -48.455 1.00 80.56 72 ALA A C 1
ATOM 521 O O . ALA A 1 72 ? 24.036 5.751 -47.485 1.00 80.56 72 ALA A O 1
ATOM 522 N N . GLY A 1 73 ? 22.897 4.469 -48.931 1.00 74.31 73 GLY A N 1
ATOM 523 C CA . GLY A 1 73 ? 21.581 4.663 -48.315 1.00 74.31 73 GLY A CA 1
ATOM 524 C C . GLY A 1 73 ? 21.268 3.731 -47.138 1.00 74.31 73 GLY A C 1
ATOM 525 O O . GLY A 1 73 ? 20.223 3.889 -46.505 1.00 74.31 73 GLY A O 1
ATOM 526 N N . LYS A 1 74 ? 22.122 2.744 -46.836 1.00 83.81 74 LYS A N 1
ATOM 527 C CA . LYS A 1 74 ? 21.945 1.887 -45.655 1.00 83.81 74 LYS A CA 1
ATOM 528 C C . LYS A 1 74 ? 22.461 2.607 -44.413 1.00 83.81 74 LYS A C 1
ATOM 530 O O . LYS A 1 74 ? 23.496 3.261 -44.460 1.00 83.81 74 LYS A O 1
ATOM 535 N N . ALA A 1 75 ? 21.748 2.446 -43.298 1.00 79.88 75 ALA A N 1
ATOM 536 C CA . ALA A 1 75 ? 22.188 2.961 -42.007 1.00 79.88 75 ALA A CA 1
ATOM 537 C C . ALA A 1 75 ? 23.580 2.407 -41.672 1.00 79.88 75 ALA A C 1
ATOM 539 O O . ALA A 1 75 ? 23.796 1.192 -41.687 1.00 79.88 75 ALA A O 1
ATOM 540 N N . ASP A 1 76 ? 24.516 3.307 -41.390 1.00 83.00 76 ASP A N 1
ATOM 541 C CA . ASP A 1 76 ? 25.855 2.944 -40.957 1.00 83.00 76 ASP A CA 1
ATOM 542 C C . ASP A 1 76 ? 25.879 2.593 -39.457 1.00 83.00 76 ASP A C 1
ATOM 544 O O . ASP A 1 76 ? 24.913 2.782 -38.708 1.00 83.00 76 ASP A O 1
ATOM 548 N N . SER A 1 77 ? 27.012 2.051 -39.006 1.00 80.62 77 SER A N 1
ATOM 549 C CA . SER A 1 77 ? 27.207 1.668 -37.602 1.00 80.62 77 SER A CA 1
ATOM 550 C C . SER A 1 77 ? 27.046 2.861 -36.647 1.00 80.62 77 SER A C 1
ATOM 552 O O . SER A 1 77 ? 26.550 2.703 -35.530 1.00 80.62 77 SER A O 1
ATOM 554 N N . ALA A 1 78 ? 27.405 4.070 -37.093 1.00 83.88 78 ALA A N 1
ATOM 555 C CA . ALA A 1 78 ? 27.264 5.291 -36.308 1.00 83.88 78 ALA A CA 1
ATOM 556 C C . ALA A 1 78 ? 25.788 5.654 -36.088 1.00 83.88 78 ALA A C 1
ATOM 558 O O . ALA A 1 78 ? 25.392 5.936 -34.959 1.00 83.88 78 ALA A O 1
ATOM 559 N N . THR A 1 79 ? 24.962 5.561 -37.130 1.00 86.88 79 THR A N 1
ATOM 560 C CA . THR A 1 79 ? 23.514 5.792 -37.072 1.00 86.88 79 THR A CA 1
ATOM 561 C C . THR A 1 79 ? 22.834 4.768 -36.169 1.00 86.88 79 THR A C 1
ATOM 563 O O . THR A 1 79 ? 22.006 5.136 -35.336 1.00 86.88 79 THR A O 1
ATOM 566 N N . LEU A 1 80 ? 23.210 3.488 -36.274 1.00 87.75 80 LEU A N 1
ATOM 567 C CA . LEU A 1 80 ? 22.668 2.438 -35.408 1.00 87.75 80 LEU A CA 1
ATOM 568 C C . LEU A 1 80 ? 23.080 2.634 -33.941 1.00 87.75 80 LEU A C 1
ATOM 570 O O . LEU A 1 80 ? 22.258 2.463 -33.044 1.00 87.75 80 LEU A O 1
ATOM 574 N N . THR A 1 81 ? 24.325 3.044 -33.696 1.00 87.56 81 THR A N 1
ATOM 575 C CA . THR A 1 81 ? 24.829 3.346 -32.348 1.00 87.56 81 THR A CA 1
ATOM 576 C C . THR A 1 81 ? 24.127 4.565 -31.754 1.00 87.56 81 THR A C 1
ATOM 578 O O . THR A 1 81 ? 23.717 4.534 -30.596 1.00 87.56 81 THR A O 1
ATOM 581 N N . ALA A 1 82 ? 23.930 5.621 -32.547 1.00 86.81 82 ALA A N 1
ATOM 582 C CA . ALA A 1 82 ? 23.191 6.804 -32.126 1.00 86.81 82 ALA A CA 1
ATOM 583 C C . ALA A 1 82 ? 21.736 6.456 -31.789 1.00 86.81 82 ALA A C 1
ATOM 585 O O . ALA A 1 82 ? 21.245 6.846 -30.734 1.00 86.81 82 ALA A O 1
ATOM 586 N N . LEU A 1 83 ? 21.066 5.656 -32.626 1.00 88.00 83 LEU A N 1
ATOM 587 C CA . LEU A 1 83 ? 19.709 5.190 -32.350 1.00 88.00 83 LEU A CA 1
ATOM 588 C C . LEU A 1 83 ? 19.654 4.353 -31.066 1.00 88.00 83 LEU A C 1
ATOM 590 O O . LEU A 1 83 ? 18.812 4.621 -30.212 1.00 88.00 83 LEU A O 1
ATOM 594 N N . ALA A 1 84 ? 20.570 3.399 -30.889 1.00 85.25 84 ALA A N 1
ATOM 595 C CA . ALA A 1 84 ? 20.647 2.578 -29.682 1.00 85.25 84 ALA A CA 1
ATOM 596 C C . ALA A 1 84 ? 20.861 3.428 -28.419 1.00 85.25 84 ALA A C 1
ATOM 598 O O . ALA A 1 84 ? 20.266 3.139 -27.387 1.00 85.25 84 ALA A O 1
ATOM 599 N N . ALA A 1 85 ? 21.631 4.517 -28.514 1.00 82.31 85 ALA A N 1
ATOM 600 C CA . ALA A 1 85 ? 21.814 5.466 -27.417 1.00 82.31 85 ALA A CA 1
ATOM 601 C C . ALA A 1 85 ? 20.551 6.294 -27.100 1.00 82.31 85 ALA A C 1
ATOM 603 O O . ALA A 1 85 ? 20.416 6.794 -25.986 1.00 82.31 85 ALA A O 1
ATOM 604 N N . THR A 1 86 ? 19.623 6.446 -28.053 1.00 81.31 86 THR A N 1
ATOM 605 C CA . THR A 1 86 ? 18.343 7.145 -27.824 1.00 81.31 86 THR A CA 1
ATOM 606 C C . THR A 1 86 ? 17.232 6.250 -27.290 1.00 81.31 86 THR A C 1
ATOM 608 O O . THR A 1 86 ? 16.251 6.773 -26.760 1.00 81.31 86 THR A O 1
ATOM 611 N N . VAL A 1 87 ? 17.351 4.924 -27.422 1.00 81.38 87 VAL A N 1
ATOM 612 C CA . VAL A 1 87 ? 16.347 3.989 -26.903 1.00 81.38 87 VAL A CA 1
ATOM 613 C C . VAL A 1 87 ? 16.495 3.926 -25.382 1.00 81.38 87 VAL A C 1
ATOM 615 O O . VAL A 1 87 ? 17.532 3.477 -24.893 1.00 81.38 87 VAL A O 1
ATOM 618 N N . PRO A 1 88 ? 15.487 4.365 -24.607 1.00 71.81 88 PRO A N 1
ATOM 619 C CA . PRO A 1 88 ? 15.584 4.334 -23.158 1.00 71.81 88 PRO A CA 1
ATOM 620 C C . PRO A 1 88 ? 15.616 2.888 -22.661 1.00 71.81 88 PRO A C 1
ATOM 622 O O . PRO A 1 88 ? 14.792 2.066 -23.069 1.00 71.81 88 PRO A O 1
ATOM 625 N N . THR A 1 89 ? 16.528 2.579 -21.745 1.00 71.75 89 THR A N 1
ATOM 626 C CA . THR A 1 89 ? 16.517 1.301 -21.035 1.00 71.75 89 THR A CA 1
ATOM 627 C C . THR A 1 89 ? 15.385 1.299 -20.012 1.00 71.75 89 THR A C 1
ATOM 629 O O . THR A 1 89 ? 15.302 2.166 -19.141 1.00 71.75 89 THR A O 1
ATOM 632 N N . ILE A 1 90 ? 14.480 0.331 -20.141 1.00 71.25 90 ILE A N 1
ATOM 633 C CA . ILE A 1 90 ? 13.435 0.089 -19.146 1.00 71.25 90 ILE A CA 1
ATOM 634 C C . ILE A 1 90 ? 14.095 -0.609 -17.956 1.00 71.25 90 ILE A C 1
ATOM 636 O O . ILE A 1 90 ? 14.924 -1.496 -18.154 1.00 71.25 90 ILE A O 1
ATOM 640 N N . ALA A 1 91 ? 13.742 -0.208 -16.736 1.00 69.31 91 ALA A N 1
ATOM 641 C CA . ALA A 1 91 ? 14.176 -0.916 -15.538 1.00 69.31 91 ALA A CA 1
ATOM 642 C C . ALA A 1 91 ? 13.774 -2.401 -15.581 1.00 69.31 91 ALA A C 1
ATOM 644 O O . ALA A 1 91 ? 12.609 -2.719 -15.822 1.00 69.31 91 ALA A O 1
ATOM 645 N N . ASP A 1 92 ? 14.723 -3.292 -15.298 1.00 73.38 92 ASP A N 1
ATOM 646 C CA . ASP A 1 92 ? 14.512 -4.730 -15.084 1.00 73.38 92 ASP A CA 1
ATOM 647 C C . ASP A 1 92 ? 14.481 -5.108 -13.589 1.00 73.38 92 ASP A C 1
ATOM 649 O O . ASP A 1 92 ? 14.292 -6.271 -13.231 1.00 73.38 92 ASP A O 1
ATOM 653 N N . GLU A 1 93 ? 14.616 -4.117 -12.708 1.00 65.94 93 GLU A N 1
ATOM 654 C CA . GLU A 1 93 ? 14.597 -4.281 -11.259 1.00 65.94 93 GLU A CA 1
ATOM 655 C C . GLU A 1 93 ? 13.218 -3.968 -10.659 1.00 65.94 93 GLU A C 1
ATOM 657 O O . GLU A 1 93 ? 12.475 -3.103 -11.132 1.00 65.94 93 GLU A O 1
ATOM 662 N N . ILE A 1 94 ? 12.888 -4.654 -9.560 1.00 63.41 94 ILE A N 1
ATOM 663 C CA . ILE A 1 94 ? 11.694 -4.349 -8.766 1.00 63.41 94 ILE A CA 1
ATOM 664 C C . ILE A 1 94 ? 11.886 -2.968 -8.110 1.00 63.41 94 ILE A C 1
ATOM 666 O O . ILE A 1 94 ? 12.901 -2.760 -7.439 1.00 63.41 94 ILE A O 1
ATOM 670 N N . PRO A 1 95 ? 10.915 -2.042 -8.238 1.00 63.16 95 PRO A N 1
ATOM 671 C CA . PRO A 1 95 ? 10.950 -0.743 -7.577 1.00 63.16 95 PRO A CA 1
ATOM 672 C C . PRO A 1 95 ? 11.250 -0.854 -6.081 1.00 63.16 95 PRO A C 1
ATOM 674 O O . PRO A 1 95 ? 10.619 -1.631 -5.359 1.00 63.16 95 PRO A O 1
ATOM 677 N N . GLN A 1 96 ? 12.196 -0.045 -5.607 1.00 62.03 96 GLN A N 1
ATOM 678 C CA . GLN A 1 96 ? 12.544 -0.007 -4.189 1.00 62.03 96 GLN A CA 1
ATOM 679 C C . GLN A 1 96 ? 11.356 0.502 -3.354 1.00 62.03 96 GLN A C 1
ATOM 681 O O . GLN A 1 96 ? 10.657 1.430 -3.783 1.00 62.03 96 GLN A O 1
ATOM 686 N N . PRO A 1 97 ? 11.127 -0.055 -2.149 1.00 57.75 97 PRO A N 1
ATOM 687 C CA . PRO A 1 97 ? 10.172 0.506 -1.206 1.00 57.75 97 PRO A CA 1
ATOM 688 C C . PRO A 1 97 ? 10.498 1.974 -0.899 1.00 57.75 97 PRO A C 1
ATOM 690 O O . PRO A 1 97 ? 11.643 2.340 -0.650 1.00 57.75 97 PRO A O 1
ATOM 693 N N . GLU A 1 98 ? 9.469 2.813 -0.914 1.00 58.12 98 GLU A N 1
ATOM 694 C CA . GLU A 1 98 ? 9.544 4.243 -0.608 1.00 58.12 98 GLU A CA 1
ATOM 695 C C . GLU A 1 98 ? 10.095 4.487 0.812 1.00 58.12 98 GLU A C 1
ATOM 697 O O . GLU A 1 98 ? 9.593 3.908 1.778 1.00 58.12 98 GLU A O 1
ATOM 702 N N . VAL A 1 99 ? 11.111 5.351 0.936 1.00 55.34 99 VAL A N 1
ATOM 703 C CA . VAL A 1 99 ? 11.764 5.672 2.225 1.00 55.34 99 VAL A CA 1
ATOM 704 C C . VAL A 1 99 ? 11.235 6.985 2.828 1.00 55.34 99 VAL A C 1
ATOM 706 O O . VAL A 1 99 ? 11.171 7.107 4.048 1.00 55.34 99 VAL A O 1
ATOM 709 N N . THR A 1 100 ? 10.813 7.959 2.007 1.00 54.19 100 THR A N 1
ATOM 710 C CA . THR A 1 100 ? 10.507 9.341 2.455 1.00 54.19 100 THR A CA 1
ATOM 711 C C . THR A 1 100 ? 9.258 9.985 1.830 1.00 54.19 100 THR A C 1
ATOM 713 O O . THR A 1 100 ? 9.105 11.204 1.850 1.00 54.19 100 THR A O 1
ATOM 716 N N . GLY A 1 101 ? 8.307 9.186 1.346 1.00 54.88 101 GLY A N 1
ATOM 717 C CA . GLY A 1 101 ? 7.101 9.705 0.692 1.00 54.88 101 GLY A CA 1
ATOM 718 C C . GLY A 1 101 ? 7.333 10.064 -0.780 1.00 54.88 101 GLY A C 1
ATOM 719 O O . GLY A 1 101 ? 8.458 10.285 -1.227 1.00 54.88 101 GLY A O 1
ATOM 720 N N . GLY A 1 102 ? 6.252 10.036 -1.552 1.00 51.25 102 GLY A N 1
ATOM 721 C CA . GLY A 1 102 ? 6.336 9.859 -2.995 1.00 51.25 102 GLY A CA 1
ATOM 722 C C . GLY A 1 102 ? 6.712 11.167 -3.639 1.00 51.25 102 GLY A C 1
ATOM 723 O O . GLY A 1 102 ? 5.940 12.120 -3.572 1.00 51.25 102 GLY A O 1
ATOM 724 N N . GLN A 1 103 ? 7.885 11.222 -4.257 1.00 54.03 103 GLN A N 1
ATOM 725 C CA . GLN A 1 103 ? 8.240 12.362 -5.085 1.00 54.03 103 GLN A CA 1
ATOM 726 C C . GLN A 1 103 ? 7.631 12.183 -6.472 1.00 54.03 103 GLN A C 1
ATOM 728 O O . GLN A 1 103 ? 7.637 11.082 -7.028 1.00 54.03 103 GLN A O 1
ATOM 733 N N . ALA A 1 104 ? 7.083 13.265 -7.025 1.00 56.53 104 ALA A N 1
ATOM 734 C CA . ALA A 1 104 ? 6.680 13.283 -8.421 1.00 56.53 104 ALA A CA 1
ATOM 735 C C . ALA A 1 104 ? 7.890 12.924 -9.300 1.00 56.53 104 ALA A C 1
ATOM 737 O O . ALA A 1 104 ? 9.024 13.301 -8.992 1.00 56.53 104 ALA A O 1
ATOM 738 N N . GLY A 1 105 ? 7.653 12.190 -10.389 1.00 56.72 105 GLY A N 1
ATOM 739 C CA . GLY A 1 105 ? 8.694 11.956 -11.385 1.00 56.72 105 GLY A CA 1
ATOM 740 C C . GLY A 1 105 ? 9.252 13.291 -11.885 1.00 56.72 105 GLY A C 1
ATOM 741 O O . GLY A 1 105 ? 8.504 14.249 -12.068 1.00 56.72 105 GLY A O 1
ATOM 742 N N . LEU A 1 106 ? 10.568 13.365 -12.085 1.00 56.12 106 LEU A N 1
ATOM 743 C CA . LEU A 1 106 ? 11.201 14.550 -12.663 1.00 56.12 106 LEU A CA 1
ATOM 744 C C . LEU A 1 106 ? 10.722 14.719 -14.112 1.00 56.12 106 LEU A C 1
ATOM 746 O O . LEU A 1 106 ? 10.776 13.763 -14.895 1.00 56.12 106 LEU A O 1
ATOM 750 N N . GLU A 1 107 ? 10.270 15.924 -14.471 1.00 45.75 107 GLU A N 1
ATOM 751 C CA . GLU A 1 107 ? 9.913 16.262 -15.851 1.00 45.75 107 GLU A CA 1
ATOM 752 C C . GLU A 1 107 ? 11.090 15.925 -16.781 1.00 45.75 107 GLU A C 1
ATOM 754 O O . GLU A 1 107 ? 12.182 16.476 -16.657 1.00 45.75 107 GLU A O 1
ATOM 759 N N . GLY A 1 108 ? 10.886 14.962 -17.685 1.00 56.91 108 GLY A N 1
ATOM 760 C CA . GLY A 1 108 ? 11.896 14.515 -18.650 1.00 56.91 108 GLY A CA 1
ATOM 761 C C . GLY A 1 108 ? 12.115 13.002 -18.690 1.00 56.91 108 GLY A C 1
ATOM 762 O O . GLY A 1 108 ? 12.424 12.470 -19.757 1.00 56.91 108 GLY A O 1
ATOM 763 N N . MET A 1 109 ? 11.875 12.277 -17.592 1.00 57.66 109 MET A N 1
ATOM 764 C CA . MET A 1 109 ? 11.915 10.809 -17.612 1.00 57.66 109 MET A CA 1
ATOM 765 C C . MET A 1 109 ? 10.558 10.236 -18.031 1.00 57.66 109 MET A C 1
ATOM 767 O O . MET A 1 109 ? 9.639 10.110 -17.230 1.00 57.66 109 MET A O 1
ATOM 771 N N . LYS A 1 110 ? 10.438 9.878 -19.316 1.00 59.34 110 LYS A N 1
ATOM 772 C CA . LYS A 1 110 ? 9.247 9.215 -19.885 1.00 59.34 110 LYS A CA 1
ATOM 773 C C . LYS A 1 110 ? 9.214 7.698 -19.652 1.00 59.34 110 LYS A C 1
ATOM 775 O O . LYS A 1 110 ? 8.248 7.051 -20.044 1.00 59.34 110 LYS A O 1
ATOM 780 N N . VAL A 1 111 ? 10.259 7.135 -19.045 1.00 65.88 111 VAL A N 1
ATOM 781 C CA . VAL A 1 111 ? 10.369 5.708 -18.721 1.00 65.88 111 VAL A CA 1
ATOM 782 C C . VAL A 1 111 ? 10.780 5.517 -17.258 1.00 65.88 111 VAL A C 1
ATOM 784 O O . VAL A 1 111 ? 11.550 6.328 -16.736 1.00 65.88 111 VAL A O 1
ATOM 787 N N . PRO A 1 112 ? 10.290 4.465 -16.579 1.00 60.25 112 PRO A N 1
ATOM 788 C CA . PRO A 1 112 ? 10.745 4.128 -15.238 1.00 60.25 112 PRO A CA 1
ATOM 789 C C . PRO A 1 112 ? 12.188 3.606 -15.301 1.00 60.25 112 PRO A C 1
ATOM 791 O O . PRO A 1 112 ? 12.453 2.552 -15.875 1.00 60.25 112 PRO A O 1
ATOM 794 N N . GLY A 1 113 ? 13.126 4.358 -14.723 1.00 63.53 113 GLY A N 1
ATOM 795 C CA . GLY A 1 113 ? 14.492 3.884 -14.477 1.00 63.53 113 GLY A CA 1
ATOM 796 C C . GLY A 1 113 ? 14.568 3.010 -13.221 1.00 63.53 113 GLY A C 1
ATOM 797 O O . GLY A 1 113 ? 13.648 3.021 -12.406 1.00 63.53 113 GLY A O 1
ATOM 798 N N . ALA A 1 114 ? 15.683 2.298 -13.019 1.00 58.09 114 ALA A N 1
ATOM 799 C CA . ALA A 1 114 ? 15.892 1.371 -11.888 1.00 58.09 114 ALA A CA 1
ATOM 800 C C . ALA A 1 114 ? 15.675 1.998 -10.489 1.00 58.09 114 ALA A C 1
ATOM 802 O O . ALA A 1 114 ? 15.478 1.308 -9.497 1.00 58.09 114 ALA A O 1
ATOM 803 N N . ARG A 1 115 ? 15.675 3.334 -10.398 1.00 57.72 115 ARG A N 1
ATOM 804 C CA . ARG A 1 115 ? 15.453 4.098 -9.159 1.00 57.72 115 ARG A CA 1
ATOM 805 C C . ARG A 1 115 ? 14.037 4.661 -9.012 1.00 57.72 115 ARG A C 1
ATOM 807 O O . ARG A 1 115 ? 13.802 5.474 -8.121 1.00 57.72 115 ARG A O 1
ATOM 814 N N . HIS A 1 116 ? 13.105 4.280 -9.882 1.00 62.56 116 HIS A N 1
ATOM 815 C CA . HIS A 1 116 ? 11.710 4.679 -9.752 1.00 62.56 116 HIS A CA 1
ATOM 816 C C . HIS A 1 116 ? 11.096 4.052 -8.491 1.00 62.56 116 HIS A C 1
ATOM 818 O O . HIS A 1 116 ? 11.167 2.841 -8.293 1.00 62.56 116 HIS A O 1
ATOM 824 N N . GLN A 1 117 ? 10.487 4.882 -7.645 1.00 61.91 117 GLN A N 1
ATOM 825 C CA . GLN A 1 117 ? 9.736 4.454 -6.465 1.00 61.91 117 GLN A CA 1
ATOM 826 C C . GLN A 1 117 ? 8.252 4.715 -6.710 1.00 61.91 117 GLN A C 1
ATOM 828 O O . GLN A 1 117 ? 7.873 5.823 -7.088 1.00 61.91 117 GLN A O 1
ATOM 833 N N . HIS A 1 118 ? 7.400 3.716 -6.477 1.00 59.09 118 HIS A N 1
ATOM 834 C CA . HIS A 1 118 ? 5.956 3.936 -6.515 1.00 59.09 118 HIS A CA 1
ATOM 835 C C . HIS A 1 118 ? 5.507 4.655 -5.236 1.00 59.09 118 HIS A C 1
ATOM 837 O O . HIS A 1 118 ? 5.815 4.173 -4.140 1.00 59.09 118 HIS A O 1
ATOM 843 N N . PRO A 1 119 ? 4.736 5.753 -5.343 1.00 64.56 119 PRO A N 1
ATOM 844 C CA . PRO A 1 119 ? 4.100 6.367 -4.187 1.00 64.56 119 PRO A CA 1
ATOM 845 C C . PRO A 1 119 ? 3.228 5.334 -3.475 1.00 64.56 119 PRO A C 1
ATOM 847 O O . PRO A 1 119 ? 2.303 4.787 -4.078 1.00 64.56 119 PRO A O 1
ATOM 850 N N . ARG A 1 120 ? 3.502 5.033 -2.199 1.00 69.19 120 ARG A N 1
ATOM 851 C CA . ARG A 1 120 ? 2.821 3.898 -1.566 1.00 69.19 120 ARG A CA 1
ATOM 852 C C . ARG A 1 120 ? 1.357 4.089 -1.219 1.00 69.19 120 ARG A C 1
ATOM 854 O O . ARG A 1 120 ? 0.779 3.070 -0.930 1.00 69.19 120 ARG A O 1
ATOM 861 N N . LEU A 1 121 ? 0.714 5.254 -1.216 1.00 79.56 121 LEU A N 1
ATOM 862 C CA . LEU A 1 121 ? -0.706 5.489 -0.829 1.00 79.56 121 LEU A CA 1
ATOM 863 C C . LEU A 1 121 ? -1.212 4.913 0.515 1.00 79.56 121 LEU A C 1
ATOM 865 O O . LEU A 1 121 ? -2.219 5.389 1.026 1.00 79.56 121 LEU A O 1
ATOM 869 N N . THR A 1 122 ? -0.564 3.917 1.105 1.00 87.12 122 THR A N 1
ATOM 870 C CA . THR A 1 122 ? -1.053 3.105 2.204 1.00 87.12 122 THR A CA 1
ATOM 871 C C . THR A 1 122 ? 0.049 2.900 3.231 1.00 87.12 122 THR A C 1
ATOM 873 O O . THR A 1 122 ? 1.236 2.805 2.907 1.00 87.12 122 THR A O 1
ATOM 876 N N . SER A 1 123 ? -0.357 2.848 4.490 1.00 89.94 123 SER A N 1
ATOM 877 C CA . SER A 1 123 ? 0.445 2.371 5.604 1.00 89.94 123 SER A CA 1
ATOM 878 C C . SER A 1 123 ? -0.274 1.187 6.225 1.00 89.94 123 SER A C 1
ATOM 880 O O . SER A 1 123 ? -1.483 1.263 6.420 1.00 89.94 123 SER A O 1
ATOM 882 N N . THR A 1 124 ? 0.452 0.118 6.540 1.00 92.94 124 THR A N 1
ATOM 883 C CA . THR A 1 124 ? -0.102 -1.060 7.210 1.00 92.94 124 THR A CA 1
ATOM 884 C C . THR A 1 124 ? 0.720 -1.338 8.454 1.00 92.94 124 THR A C 1
ATOM 886 O O . THR A 1 124 ? 1.921 -1.585 8.354 1.00 92.94 124 THR A O 1
ATOM 889 N N . THR A 1 125 ? 0.066 -1.315 9.610 1.00 94.38 125 THR A N 1
ATOM 890 C CA . THR A 1 125 ? 0.707 -1.540 10.905 1.00 94.38 125 THR A CA 1
ATOM 891 C C . THR A 1 125 ? -0.099 -2.561 11.694 1.00 94.38 125 THR A C 1
ATOM 893 O O . THR A 1 125 ? -1.299 -2.385 11.900 1.00 94.38 125 THR A O 1
ATOM 896 N N . LYS A 1 126 ? 0.568 -3.618 12.161 1.00 94.31 126 LYS A N 1
ATOM 897 C CA . LYS A 1 126 ? -0.003 -4.589 13.098 1.00 94.31 126 LYS A CA 1
ATOM 898 C C . LYS A 1 126 ? 0.089 -4.035 14.518 1.00 94.31 126 LYS A C 1
ATOM 900 O O . LYS A 1 126 ? 1.143 -3.545 14.920 1.00 94.31 126 LYS A O 1
ATOM 905 N N . ALA A 1 127 ? -1.003 -4.109 15.268 1.00 94.38 127 ALA A N 1
ATOM 906 C CA . ALA A 1 127 ? -1.069 -3.644 16.648 1.00 94.38 127 ALA A CA 1
ATOM 907 C C . ALA A 1 127 ? -1.817 -4.646 17.533 1.00 94.38 127 ALA A C 1
ATOM 909 O O . ALA A 1 127 ? -2.710 -5.356 17.072 1.00 94.38 127 ALA A O 1
ATOM 910 N N . THR A 1 128 ? -1.461 -4.672 18.817 1.00 93.31 128 THR A N 1
ATOM 911 C CA . THR A 1 128 ? -2.113 -5.503 19.835 1.00 93.31 128 THR A CA 1
ATOM 912 C C . THR A 1 128 ? -2.495 -4.635 21.024 1.00 93.31 128 THR A C 1
ATOM 914 O O . THR A 1 128 ? -1.684 -3.841 21.502 1.00 93.31 128 THR A O 1
ATOM 917 N N . ILE A 1 129 ? -3.718 -4.798 21.526 1.00 92.31 129 ILE A N 1
ATOM 918 C CA . ILE A 1 129 ? -4.162 -4.124 22.750 1.00 92.31 129 ILE A CA 1
ATOM 919 C C . ILE A 1 129 ? -3.525 -4.820 23.954 1.00 92.31 129 ILE A C 1
ATOM 921 O O . ILE A 1 129 ? -3.926 -5.922 24.319 1.00 92.31 129 ILE A O 1
ATOM 925 N N . THR A 1 130 ? -2.532 -4.193 24.578 1.00 89.75 130 THR A N 1
AT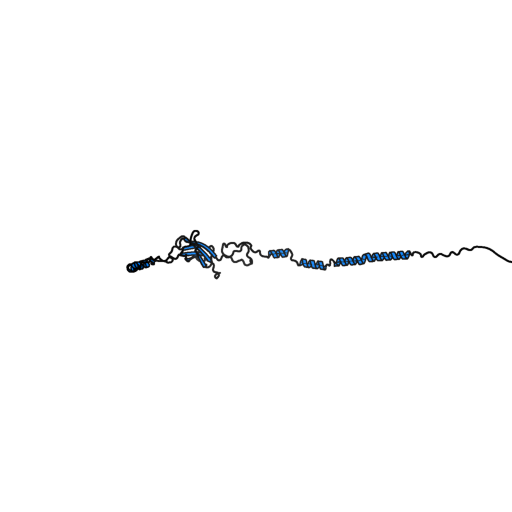OM 926 C CA . THR A 1 130 ? -1.837 -4.757 25.749 1.00 89.75 130 THR A CA 1
ATOM 927 C C . THR A 1 130 ? -2.498 -4.374 27.071 1.00 89.75 130 THR A C 1
ATOM 929 O O . THR A 1 130 ? -2.480 -5.161 28.014 1.00 89.75 130 THR A O 1
ATOM 932 N N . ALA A 1 131 ? -3.113 -3.192 27.142 1.00 89.75 131 ALA A N 1
ATOM 933 C CA . ALA A 1 131 ? -3.824 -2.701 28.316 1.00 89.75 131 ALA A CA 1
ATOM 934 C C . ALA A 1 131 ? -4.940 -1.723 27.919 1.00 89.75 131 ALA A C 1
ATOM 936 O O . ALA A 1 131 ? -4.833 -1.009 26.923 1.00 89.75 131 ALA A O 1
ATOM 937 N N . GLY A 1 132 ? -6.002 -1.664 28.725 1.00 88.94 132 GLY A N 1
ATOM 938 C CA . GLY A 1 132 ? -7.119 -0.744 28.508 1.00 88.94 132 GLY A CA 1
ATOM 939 C C . GLY A 1 132 ? -7.925 -1.050 27.241 1.00 88.94 132 GLY A C 1
ATOM 940 O O . GLY A 1 132 ? -8.169 -2.206 26.907 1.00 88.94 132 GLY A O 1
ATOM 941 N N . SER A 1 133 ? -8.380 0.006 26.563 1.00 89.94 133 SER A N 1
ATOM 942 C CA . SER A 1 133 ? -9.187 -0.079 25.333 1.00 89.94 133 SER A CA 1
ATOM 943 C C . SER A 1 133 ? -8.619 0.759 24.191 1.00 89.94 133 SER A C 1
ATOM 945 O O . SER A 1 133 ? -9.273 0.904 23.167 1.00 89.94 133 SER A O 1
ATOM 947 N N . THR A 1 134 ? -7.426 1.332 24.346 1.00 93.19 134 THR A N 1
ATOM 948 C CA . THR A 1 134 ? -6.820 2.221 23.354 1.00 93.19 134 THR A CA 1
ATOM 949 C C . THR A 1 134 ? -5.419 1.756 22.998 1.00 93.19 134 THR A C 1
ATOM 951 O O . THR A 1 134 ? -4.691 1.219 23.829 1.00 93.19 134 THR A O 1
ATOM 954 N N . VAL A 1 135 ? -5.030 1.969 21.746 1.00 96.00 135 VAL A N 1
ATOM 955 C CA . VAL A 1 135 ? -3.669 1.733 21.269 1.00 96.00 135 VAL A CA 1
ATOM 956 C C . VAL A 1 135 ? -3.270 2.827 20.297 1.00 96.00 135 VAL A C 1
ATOM 958 O O . VAL A 1 135 ? -4.060 3.255 19.456 1.00 96.00 135 VAL A O 1
ATOM 961 N N . GLN A 1 136 ? -2.033 3.292 20.414 1.00 96.25 136 GLN A N 1
ATOM 962 C CA . GLN A 1 136 ? -1.453 4.199 19.441 1.00 96.25 136 GLN A CA 1
ATOM 963 C C . GLN A 1 136 ? -0.832 3.390 18.303 1.00 96.25 136 GLN A C 1
ATOM 965 O O . GLN A 1 136 ? 0.005 2.520 18.531 1.00 96.25 136 GLN A O 1
ATOM 970 N N . VAL A 1 137 ? -1.223 3.708 17.075 1.00 96.69 137 VAL A N 1
ATOM 971 C CA . VAL A 1 137 ? -0.673 3.123 15.856 1.00 96.69 137 VAL A CA 1
ATOM 972 C C . VAL A 1 137 ? 0.174 4.169 15.151 1.00 96.69 137 VAL A C 1
ATOM 974 O O . VAL A 1 137 ? -0.332 5.212 14.735 1.00 96.69 137 VAL A O 1
ATOM 977 N N . ALA A 1 138 ? 1.466 3.878 15.013 1.00 95.56 138 ALA A N 1
ATOM 978 C CA . ALA A 1 138 ? 2.366 4.644 14.165 1.00 95.56 138 ALA A CA 1
ATOM 979 C C . ALA A 1 138 ? 2.210 4.199 12.707 1.00 95.56 138 ALA A C 1
ATOM 981 O O . ALA A 1 138 ? 2.146 3.002 12.412 1.00 95.56 138 ALA A O 1
ATOM 982 N N . PHE A 1 139 ? 2.151 5.162 11.797 1.00 93.75 139 PHE A N 1
ATOM 983 C CA . PHE A 1 139 ? 2.143 4.894 10.370 1.00 93.75 139 PHE A CA 1
ATOM 984 C C . PHE A 1 139 ? 3.574 4.728 9.860 1.00 93.75 139 PHE A C 1
ATOM 986 O O . PHE A 1 139 ? 4.488 5.456 10.230 1.00 93.75 139 PHE A O 1
ATOM 993 N N . THR A 1 140 ? 3.751 3.784 8.945 1.00 89.00 140 THR A N 1
ATOM 994 C CA . THR A 1 140 ? 4.982 3.542 8.179 1.00 89.00 140 THR A CA 1
ATOM 995 C C . THR A 1 140 ? 5.290 4.641 7.155 1.00 89.00 140 THR A C 1
ATOM 997 O O . THR A 1 140 ? 6.316 4.574 6.487 1.00 89.00 140 THR A O 1
ATOM 1000 N N . ARG A 1 141 ? 4.392 5.620 6.984 1.00 85.00 141 ARG A N 1
ATOM 1001 C CA . ARG A 1 141 ? 4.589 6.833 6.183 1.00 85.00 141 ARG A CA 1
ATOM 1002 C C . ARG A 1 141 ? 3.760 7.978 6.747 1.00 85.00 141 ARG A C 1
ATOM 1004 O O . ARG A 1 141 ? 2.806 7.752 7.488 1.00 85.00 141 ARG A O 1
ATOM 1011 N N . THR A 1 142 ? 4.081 9.194 6.333 1.00 88.94 142 THR A N 1
ATOM 1012 C CA . THR A 1 142 ? 3.305 10.379 6.688 1.00 88.94 142 THR A CA 1
ATOM 1013 C C . THR A 1 142 ? 2.226 10.672 5.646 1.00 88.94 142 THR A C 1
ATOM 1015 O O . THR A 1 142 ? 2.325 10.283 4.475 1.00 88.94 142 THR A O 1
ATOM 1018 N N . PHE A 1 143 ? 1.162 11.345 6.082 1.00 88.56 143 PHE A N 1
ATOM 1019 C CA . PHE A 1 143 ? 0.082 11.806 5.212 1.00 88.56 143 PHE A CA 1
ATOM 1020 C C . PHE A 1 143 ? -0.130 13.303 5.410 1.00 88.56 143 PHE A C 1
ATOM 1022 O O . PHE A 1 143 ? -0.292 13.758 6.536 1.00 88.56 143 PHE A O 1
ATOM 1029 N N . VAL A 1 144 ? -0.153 14.081 4.329 1.00 88.31 144 VAL A N 1
ATOM 1030 C CA . VAL A 1 144 ? -0.426 15.529 4.406 1.00 88.31 144 VAL A CA 1
ATOM 1031 C C . VAL A 1 144 ? -1.863 15.771 4.879 1.00 88.31 144 VAL A C 1
ATOM 1033 O O . VAL A 1 144 ? -2.116 16.566 5.782 1.00 88.31 144 VAL A O 1
ATOM 1036 N N . ASN A 1 145 ? -2.796 15.005 4.316 1.00 89.19 145 ASN A N 1
ATOM 1037 C CA . ASN A 1 145 ? -4.215 15.034 4.646 1.00 89.19 145 ASN A CA 1
ATOM 1038 C C . ASN A 1 145 ? -4.595 13.868 5.560 1.00 89.19 145 ASN A C 1
ATOM 1040 O O . ASN A 1 145 ? -3.905 12.850 5.609 1.00 89.19 145 ASN A O 1
ATOM 1044 N N . LYS A 1 146 ? -5.724 13.999 6.263 1.00 92.12 146 LYS A N 1
ATOM 1045 C CA . LYS A 1 146 ? -6.250 12.940 7.132 1.00 92.12 146 LYS A CA 1
ATOM 1046 C C . LYS A 1 146 ? -6.519 11.672 6.299 1.00 92.12 146 LYS A C 1
ATOM 1048 O O . LYS A 1 146 ? -7.384 11.727 5.418 1.00 92.12 146 LYS A O 1
ATOM 1053 N N . PRO A 1 147 ? -5.827 10.548 6.559 1.00 93.81 147 PRO A N 1
ATOM 1054 C CA . PRO A 1 147 ? -6.036 9.323 5.800 1.00 93.81 147 PRO A CA 1
ATOM 1055 C C . PRO A 1 147 ? -7.343 8.627 6.209 1.00 93.81 147 PRO A C 1
ATOM 1057 O O . PRO A 1 147 ? -7.869 8.835 7.307 1.00 93.81 147 PRO A O 1
ATOM 1060 N N . GLY A 1 148 ? -7.869 7.775 5.330 1.00 94.88 148 GLY A N 1
ATOM 1061 C CA . GLY A 1 148 ? -8.908 6.808 5.688 1.00 94.88 148 GLY A CA 1
ATOM 1062 C C . GLY A 1 148 ? -8.299 5.658 6.488 1.00 94.88 148 GLY A C 1
ATOM 1063 O O . GLY A 1 148 ? -7.217 5.200 6.140 1.00 94.88 148 GLY A O 1
ATOM 1064 N N . ILE A 1 149 ? -8.968 5.196 7.548 1.00 96.69 149 ILE A N 1
ATOM 1065 C CA . ILE A 1 149 ? -8.492 4.085 8.389 1.00 96.69 149 ILE A CA 1
ATOM 1066 C C . ILE A 1 149 ? -9.423 2.892 8.239 1.00 96.69 149 ILE A C 1
ATOM 1068 O O . ILE A 1 149 ? -10.635 3.033 8.385 1.00 96.69 149 ILE A O 1
ATOM 1072 N N . THR A 1 150 ? -8.844 1.719 8.007 1.00 96.31 150 THR A N 1
ATOM 1073 C CA . THR A 1 150 ? -9.532 0.427 8.089 1.00 96.31 150 THR A CA 1
ATOM 1074 C C . THR A 1 150 ? -8.784 -0.463 9.068 1.00 96.31 150 THR A C 1
ATOM 1076 O O . THR A 1 150 ? -7.566 -0.590 8.979 1.00 96.31 150 THR A O 1
ATOM 1079 N N . CYS A 1 151 ? -9.502 -1.062 10.014 1.00 96.50 151 CYS A N 1
ATOM 1080 C CA . CYS A 1 151 ? -8.941 -2.001 10.981 1.00 96.50 151 CYS A CA 1
ATOM 1081 C C . CYS A 1 151 ? -9.572 -3.370 10.772 1.00 96.50 151 CYS A C 1
ATOM 1083 O O . CYS A 1 151 ? -10.795 -3.466 10.688 1.00 96.50 151 CYS A O 1
ATOM 1085 N N . THR A 1 152 ? -8.744 -4.407 10.701 1.00 95.12 152 THR A N 1
ATOM 1086 C CA . THR A 1 152 ? -9.203 -5.794 10.575 1.00 95.12 152 THR A CA 1
ATOM 1087 C C . THR A 1 152 ? -8.609 -6.606 11.710 1.00 95.12 152 THR A C 1
ATOM 1089 O O . THR A 1 152 ? -7.390 -6.643 11.857 1.00 95.12 152 THR A O 1
ATOM 1092 N N . GLU A 1 153 ? -9.465 -7.222 12.523 1.00 93.88 153 GLU A N 1
ATOM 1093 C CA . GLU A 1 153 ? -9.033 -8.137 13.578 1.00 93.88 153 GLU A CA 1
ATOM 1094 C C . GLU A 1 153 ? -8.289 -9.331 12.964 1.00 93.88 153 GLU A C 1
ATOM 1096 O O . GLU A 1 153 ? -8.724 -9.895 11.959 1.00 93.88 153 GLU A O 1
ATOM 1101 N N . GLU A 1 154 ? -7.163 -9.700 13.563 1.00 92.00 154 GLU A N 1
ATOM 1102 C CA . GLU A 1 154 ? -6.375 -10.862 13.171 1.00 92.00 154 GLU A CA 1
ATOM 1103 C C . GLU A 1 154 ? -6.581 -11.985 14.195 1.00 92.00 154 GLU A C 1
ATOM 1105 O O . GLU A 1 154 ? -6.598 -11.714 15.401 1.00 92.00 154 GLU A O 1
ATOM 1110 N N . PRO A 1 155 ? -6.695 -13.251 13.754 1.00 86.44 155 PRO A N 1
ATOM 1111 C CA . PRO A 1 155 ? -6.645 -14.379 14.670 1.00 86.44 155 PRO A CA 1
ATOM 1112 C C . PRO A 1 155 ? -5.327 -14.361 15.457 1.00 86.44 155 PRO A C 1
ATOM 1114 O O . PRO A 1 155 ? -4.282 -14.041 14.884 1.00 86.44 155 PRO A O 1
ATOM 1117 N N . PRO A 1 156 ? -5.337 -14.723 16.749 1.00 81.56 156 PRO A N 1
ATOM 1118 C CA . PRO A 1 156 ? -4.094 -14.922 17.478 1.00 81.56 156 PRO A CA 1
ATOM 1119 C C . PRO A 1 156 ? -3.318 -16.097 16.865 1.00 81.56 156 PRO A C 1
ATOM 1121 O O . PRO A 1 156 ? -3.919 -17.106 16.498 1.00 81.56 156 PRO A O 1
ATOM 1124 N N . ASP A 1 157 ? -1.985 -15.999 16.820 1.00 77.62 157 ASP A N 1
ATOM 1125 C CA . ASP A 1 157 ? -1.107 -17.008 16.195 1.00 77.62 157 ASP A CA 1
ATOM 1126 C C . ASP A 1 157 ? -1.313 -18.432 16.755 1.00 77.62 157 ASP A C 1
ATOM 1128 O O . ASP A 1 157 ? -0.996 -19.424 16.100 1.00 77.62 157 ASP A O 1
ATOM 1132 N N . THR A 1 158 ? -1.850 -18.547 17.972 1.00 72.94 158 THR A N 1
ATOM 1133 C CA . THR A 1 158 ? -2.027 -19.808 18.702 1.00 72.94 158 THR A CA 1
ATOM 1134 C C . THR A 1 158 ? -3.482 -20.142 19.044 1.00 72.94 158 THR A C 1
ATOM 1136 O O . THR A 1 158 ? -3.712 -21.018 19.879 1.00 72.94 158 THR A O 1
ATOM 1139 N N . GLY A 1 159 ? -4.487 -19.486 18.449 1.00 70.75 159 GLY A N 1
ATOM 1140 C CA . GLY A 1 159 ? -5.860 -19.658 18.934 1.00 70.75 159 GLY A CA 1
ATOM 1141 C C . GLY A 1 159 ? -6.993 -19.321 17.974 1.00 70.75 159 GLY A C 1
ATOM 1142 O O . GLY A 1 159 ? -6.812 -18.991 16.807 1.00 70.75 159 GLY A O 1
ATOM 1143 N N . THR A 1 160 ? -8.207 -19.434 18.507 1.00 78.19 160 THR A N 1
ATOM 1144 C CA . THR A 1 160 ? -9.454 -19.084 17.830 1.00 78.19 160 THR A CA 1
ATOM 1145 C C . THR A 1 160 ? -9.834 -17.636 18.131 1.00 78.19 160 THR A C 1
ATOM 1147 O O . THR A 1 160 ? -9.600 -17.125 19.227 1.00 78.19 160 THR A O 1
ATOM 1150 N N . MET A 1 161 ? -10.422 -16.961 17.143 1.00 81.62 161 MET A N 1
ATOM 1151 C CA . MET A 1 161 ? -11.013 -15.633 17.328 1.00 81.62 161 MET A CA 1
ATOM 1152 C C . MET A 1 161 ? -12.065 -15.669 18.444 1.00 81.62 161 MET A C 1
ATOM 1154 O O . MET A 1 161 ? -12.773 -16.664 18.619 1.00 81.62 161 MET A O 1
ATOM 1158 N N . SER A 1 162 ? -12.206 -14.559 19.169 1.00 83.25 162 SER A N 1
ATOM 1159 C CA . SER A 1 162 ? -13.326 -14.378 20.095 1.00 83.25 162 SER A CA 1
ATOM 1160 C C . SER A 1 162 ? -14.655 -14.508 19.344 1.00 83.25 162 SER A C 1
ATOM 1162 O O . SER A 1 162 ? -14.801 -13.995 18.236 1.00 83.25 162 SER A O 1
ATOM 1164 N N . SER A 1 163 ? -15.659 -15.124 19.972 1.00 86.62 163 SER A N 1
ATOM 1165 C CA . SER A 1 163 ? -17.027 -15.179 19.434 1.00 86.62 163 SER A CA 1
ATOM 1166 C C . SER A 1 163 ? -17.691 -13.800 19.325 1.00 86.62 163 SER A C 1
ATOM 1168 O O . SER A 1 163 ? -18.675 -13.644 18.608 1.00 86.62 163 SER A O 1
ATOM 1170 N N . ASN A 1 164 ? -17.145 -12.801 20.023 1.00 87.56 164 ASN A N 1
ATOM 1171 C CA . ASN A 1 164 ? -17.588 -11.414 19.984 1.00 87.56 164 ASN A CA 1
ATOM 1172 C C . ASN A 1 164 ? -16.556 -10.574 19.215 1.00 87.56 164 ASN A C 1
ATOM 1174 O O . ASN A 1 164 ? -15.477 -10.334 19.777 1.00 87.56 164 ASN A O 1
ATOM 1178 N N . PRO A 1 165 ? -16.846 -10.126 17.979 1.00 87.19 165 PRO A N 1
ATOM 1179 C CA . PRO A 1 165 ? -15.890 -9.390 17.156 1.00 87.19 165 PRO A CA 1
ATOM 1180 C C . PRO A 1 165 ? -15.516 -8.048 17.791 1.00 87.19 165 PRO A C 1
ATOM 1182 O O . PRO A 1 165 ? -16.330 -7.399 18.459 1.00 87.19 165 PRO A O 1
ATOM 1185 N N . ALA A 1 166 ? -14.269 -7.628 17.594 1.00 91.81 166 ALA A N 1
ATOM 1186 C CA . ALA A 1 166 ? -13.816 -6.315 18.016 1.00 91.81 166 ALA A CA 1
ATOM 1187 C C . ALA A 1 166 ? -14.347 -5.224 17.076 1.00 91.81 166 ALA A C 1
ATOM 1189 O O . ALA A 1 166 ? -14.397 -5.376 15.857 1.00 91.81 166 ALA A O 1
ATOM 1190 N N . THR A 1 167 ? -14.736 -4.096 17.658 1.00 92.38 167 THR A N 1
ATOM 1191 C CA . THR A 1 167 ? -15.087 -2.871 16.939 1.00 92.38 167 THR A CA 1
ATOM 1192 C C . THR A 1 167 ? -13.988 -1.845 17.157 1.00 92.38 167 THR A C 1
ATOM 1194 O O . THR A 1 167 ? -13.497 -1.687 18.273 1.00 92.38 167 THR A O 1
ATOM 1197 N N . PHE A 1 168 ? -13.624 -1.133 16.093 1.00 94.94 168 PHE A N 1
ATOM 1198 C CA . PHE A 1 168 ? -12.512 -0.189 16.077 1.00 94.94 168 PHE A CA 1
ATOM 1199 C C . PHE A 1 168 ? -13.011 1.215 15.748 1.00 94.94 168 PHE A C 1
ATOM 1201 O O . PHE A 1 168 ? -13.842 1.400 14.856 1.00 94.94 168 PHE A O 1
ATOM 1208 N N . ARG A 1 169 ? -12.463 2.224 16.422 1.00 94.69 169 ARG A N 1
ATOM 1209 C CA . ARG A 1 169 ? -12.705 3.633 16.104 1.00 94.69 169 ARG A CA 1
ATOM 1210 C C . ARG A 1 169 ? -11.447 4.448 16.327 1.00 94.69 169 ARG A C 1
ATOM 1212 O O . ARG A 1 169 ? -10.792 4.320 17.353 1.00 94.69 169 ARG A O 1
ATOM 1219 N N . VAL A 1 170 ? -11.168 5.361 15.406 1.00 96.88 170 VAL A N 1
ATOM 1220 C CA . VAL A 1 170 ? -10.136 6.380 15.613 1.00 96.88 170 VAL A CA 1
ATOM 1221 C C . VAL A 1 170 ? -10.640 7.407 16.626 1.00 96.88 170 VAL A C 1
ATOM 1223 O O . VAL A 1 170 ? -11.651 8.071 16.387 1.00 96.88 170 VAL A O 1
ATOM 1226 N N . GLU A 1 171 ? -9.941 7.534 17.748 1.00 95.31 171 GLU A N 1
ATOM 1227 C CA . GLU A 1 171 ? -10.250 8.491 18.813 1.00 95.31 171 GLU A CA 1
ATOM 1228 C C . GLU A 1 171 ? -9.525 9.819 18.592 1.00 95.31 171 GLU A C 1
ATOM 1230 O O . GLU A 1 171 ? -10.130 10.886 18.688 1.00 95.31 171 GLU A O 1
ATOM 1235 N N . SER A 1 172 ? -8.246 9.763 18.222 1.00 95.75 172 SER A N 1
ATOM 1236 C CA . SER A 1 172 ? -7.437 10.951 17.953 1.00 95.75 172 SER A CA 1
ATOM 1237 C C . SER A 1 172 ? -6.355 10.684 16.906 1.00 95.75 172 SER A C 1
ATOM 1239 O O . SER A 1 172 ? -6.085 9.543 16.525 1.00 95.75 172 SER A O 1
ATOM 1241 N N . TRP A 1 173 ? -5.758 11.763 16.402 1.00 95.31 173 TRP A N 1
ATOM 1242 C CA . TRP A 1 173 ? -4.725 11.731 15.369 1.00 95.31 173 TRP A CA 1
ATOM 1243 C C . TRP A 1 173 ? -3.388 12.182 15.933 1.00 95.31 173 TRP A C 1
ATOM 1245 O O . TRP A 1 173 ? -3.327 13.163 16.673 1.00 95.31 173 TRP A O 1
ATOM 1255 N N . VAL A 1 174 ? -2.322 11.497 15.531 1.00 93.69 174 VAL A N 1
ATOM 1256 C CA . VAL A 1 174 ? -0.945 11.884 15.837 1.00 93.69 174 VAL A CA 1
ATOM 1257 C C . VAL A 1 174 ? -0.392 12.618 14.621 1.00 93.69 174 VAL A C 1
ATOM 1259 O O . VAL A 1 174 ? -0.490 12.131 13.491 1.00 93.69 174 VAL A O 1
ATOM 1262 N N . ARG A 1 175 ? 0.146 13.816 14.847 1.00 91.75 175 ARG A N 1
ATOM 1263 C CA . ARG A 1 175 ? 0.741 14.669 13.813 1.00 91.75 175 ARG A CA 1
ATOM 1264 C C . ARG A 1 175 ? 2.161 15.039 14.205 1.00 91.75 175 ARG A C 1
ATOM 1266 O O . ARG A 1 175 ? 2.479 15.095 15.392 1.00 91.75 175 ARG A O 1
ATOM 1273 N N . GLU A 1 176 ? 2.992 15.327 13.214 1.00 87.69 176 GLU A N 1
ATOM 1274 C CA . GLU A 1 176 ? 4.297 15.936 13.454 1.00 87.69 176 GLU A CA 1
ATOM 1275 C C . GLU A 1 176 ? 4.128 17.284 14.153 1.00 87.69 176 GLU A C 1
ATOM 1277 O O . GLU A 1 176 ? 3.296 18.121 13.777 1.00 87.69 176 GLU A O 1
ATOM 1282 N N . VAL A 1 177 ? 4.937 17.492 15.186 1.00 81.38 177 VAL A N 1
ATOM 1283 C CA . VAL A 1 177 ? 5.013 18.768 15.884 1.00 81.38 177 VAL A CA 1
ATOM 1284 C C . VAL A 1 177 ? 5.949 19.662 15.079 1.00 81.38 177 VAL A C 1
ATOM 1286 O O . VAL A 1 177 ? 7.163 19.494 15.114 1.00 81.38 177 VAL A O 1
ATOM 1289 N N . MET A 1 178 ? 5.373 20.595 14.327 1.00 72.00 178 MET A N 1
ATOM 1290 C CA . MET A 1 178 ? 6.105 21.661 13.642 1.00 72.00 178 MET A CA 1
ATOM 1291 C C . MET A 1 178 ? 5.730 23.001 14.265 1.00 72.00 178 MET A C 1
ATOM 1293 O O . MET A 1 178 ? 4.576 23.183 14.646 1.00 72.00 178 MET A O 1
ATOM 1297 N N . THR A 1 179 ? 6.680 23.930 14.360 1.00 72.56 179 THR A N 1
ATOM 1298 C CA . THR A 1 179 ? 6.432 25.289 14.862 1.00 72.56 179 THR A CA 1
ATOM 1299 C C . THR A 1 179 ? 6.004 26.193 13.701 1.00 72.56 179 THR A C 1
ATOM 1301 O O . THR A 1 179 ? 6.776 26.315 12.748 1.00 72.56 179 THR A O 1
ATOM 1304 N N . PRO A 1 180 ? 4.834 26.864 13.762 1.00 69.06 180 PRO A N 1
ATOM 1305 C CA . PRO A 1 180 ? 3.849 26.874 14.853 1.00 69.06 180 PRO A CA 1
ATOM 1306 C C . PRO A 1 180 ? 2.928 25.632 14.889 1.00 69.06 180 PRO A C 1
ATOM 1308 O O . PRO A 1 180 ? 2.455 25.141 13.863 1.00 69.06 180 PRO A O 1
ATOM 1311 N N . THR A 1 181 ? 2.665 25.135 16.102 1.00 64.00 181 THR A N 1
ATOM 1312 C CA . THR A 1 181 ? 1.944 23.880 16.383 1.00 64.00 181 THR A CA 1
ATOM 1313 C C . THR A 1 181 ? 0.427 23.997 16.158 1.00 64.00 181 THR A C 1
ATOM 1315 O O . THR A 1 181 ? -0.148 24.992 16.599 1.00 64.00 181 THR A O 1
ATOM 1318 N N . PRO A 1 182 ? -0.282 22.974 15.626 1.00 55.84 182 PRO A N 1
ATOM 1319 C CA . PRO A 1 182 ? 0.169 21.822 14.845 1.00 55.84 182 PRO A CA 1
ATOM 1320 C C . PRO A 1 182 ? -0.211 21.973 13.357 1.00 55.84 182 PRO A C 1
ATOM 1322 O O . PRO A 1 182 ? -1.392 21.922 12.999 1.00 55.84 182 PRO A O 1
ATOM 1325 N N . SER A 1 183 ? 0.784 22.070 12.469 1.00 65.62 183 SER A N 1
ATOM 1326 C CA . SER A 1 183 ? 0.583 22.062 11.005 1.00 65.62 183 SER A CA 1
ATOM 1327 C C . SER A 1 183 ? 1.276 20.896 10.274 1.00 65.62 183 SER A C 1
ATOM 1329 O O . SER A 1 183 ? 1.223 20.838 9.049 1.00 65.62 183 SER A O 1
ATOM 1331 N N . GLY A 1 184 ? 1.889 19.949 10.993 1.00 82.62 184 GLY A N 1
ATOM 1332 C CA . GLY A 1 184 ? 2.647 18.843 10.395 1.00 82.62 184 GLY A CA 1
ATOM 1333 C C . GLY A 1 184 ? 1.794 17.711 9.804 1.00 82.62 184 GLY A C 1
ATOM 1334 O O . GLY A 1 184 ? 0.568 17.663 9.978 1.00 82.62 184 GLY A O 1
ATOM 1335 N N . ALA A 1 185 ? 2.448 16.782 9.108 1.00 89.69 185 ALA A N 1
ATOM 1336 C CA . ALA A 1 185 ? 1.795 15.622 8.508 1.00 89.69 185 ALA A CA 1
ATOM 1337 C C . ALA A 1 185 ? 1.258 14.650 9.579 1.00 89.69 185 ALA A C 1
ATOM 1339 O O . ALA A 1 185 ? 1.735 14.612 10.714 1.00 89.69 185 ALA A O 1
ATOM 1340 N N . TYR A 1 186 ? 0.246 13.859 9.230 1.00 92.38 186 TYR A N 1
ATOM 1341 C CA . TYR A 1 186 ? -0.278 12.776 10.059 1.00 92.38 186 TYR A CA 1
ATOM 1342 C C . TYR A 1 186 ? 0.716 11.611 10.080 1.00 92.38 186 TYR A C 1
ATOM 1344 O O . TYR A 1 186 ? 1.034 11.047 9.034 1.00 92.38 186 TYR A O 1
ATOM 1352 N N . THR A 1 187 ? 1.174 11.239 11.274 1.00 93.75 187 THR A N 1
ATOM 1353 C CA . THR A 1 187 ? 2.165 10.174 11.525 1.00 93.75 187 THR A CA 1
ATOM 1354 C C . THR A 1 187 ? 1.577 8.967 12.241 1.00 93.75 187 THR A C 1
ATOM 1356 O O . THR A 1 187 ? 2.238 7.940 12.373 1.00 93.75 187 THR A O 1
ATOM 1359 N N . GLY A 1 188 ? 0.338 9.065 12.718 1.00 95.50 188 GLY A N 1
ATOM 1360 C CA . GLY A 1 188 ? -0.327 7.969 13.403 1.00 95.50 188 GLY A CA 1
ATOM 1361 C C . GLY A 1 188 ? -1.737 8.317 13.850 1.00 95.50 188 GLY A C 1
ATOM 1362 O O . GLY A 1 188 ? -2.269 9.395 13.569 1.00 95.50 188 GLY A O 1
ATOM 1363 N N . CYS A 1 189 ? -2.342 7.403 14.594 1.00 96.88 189 CYS A N 1
ATOM 1364 C CA . CYS A 1 189 ? -3.627 7.621 15.246 1.00 96.88 189 CYS A CA 1
ATOM 1365 C C .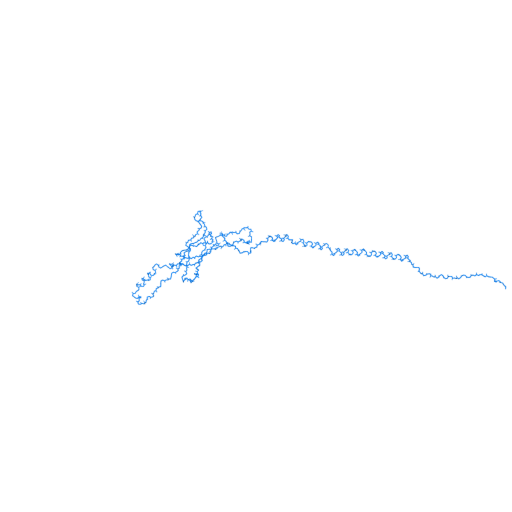 CYS A 1 189 ? -3.734 6.820 16.545 1.00 96.88 189 CYS A C 1
ATOM 1367 O O . CYS A 1 189 ? -3.000 5.855 16.755 1.00 96.88 189 CYS A O 1
ATOM 1369 N N . VAL A 1 190 ? -4.649 7.229 17.418 1.00 96.75 190 VAL A N 1
ATOM 1370 C CA . VAL A 1 190 ? -5.067 6.433 18.573 1.00 96.75 190 VAL A CA 1
ATOM 1371 C C . VAL A 1 190 ? -6.370 5.746 18.212 1.00 96.75 190 VAL A C 1
ATOM 1373 O O . VAL A 1 190 ? -7.346 6.397 17.831 1.00 96.75 190 VAL A O 1
ATOM 1376 N N . ILE A 1 191 ? -6.372 4.425 18.315 1.00 96.75 191 ILE A N 1
ATOM 1377 C CA . ILE A 1 191 ? -7.516 3.580 18.013 1.00 96.75 191 ILE A CA 1
ATOM 1378 C C . ILE A 1 191 ? -8.064 3.067 19.326 1.00 96.75 191 ILE A C 1
ATOM 1380 O O . ILE A 1 191 ? -7.345 2.459 20.117 1.00 96.75 191 ILE A O 1
ATOM 1384 N N . LYS A 1 192 ? -9.352 3.301 19.530 1.00 94.56 192 LYS A N 1
ATOM 1385 C CA . LYS A 1 192 ? -10.115 2.724 20.616 1.00 94.56 192 LYS A CA 1
ATOM 1386 C C . LYS A 1 192 ? -10.835 1.476 20.113 1.00 94.56 192 LYS A C 1
ATOM 1388 O O . LYS A 1 192 ? -11.397 1.474 19.015 1.00 94.56 192 LYS A O 1
ATOM 1393 N N . VAL A 1 193 ? -10.774 0.418 20.909 1.00 94.31 193 VAL A N 1
ATOM 1394 C CA . VAL A 1 193 ? -11.253 -0.923 20.591 1.00 94.31 193 VAL A CA 1
ATOM 1395 C C . VAL A 1 193 ? -12.141 -1.417 21.715 1.00 94.31 193 VAL A C 1
ATOM 1397 O O . VAL A 1 193 ? -11.804 -1.296 22.891 1.00 94.31 193 VAL A O 1
ATOM 1400 N N . TRP A 1 194 ? -13.274 -1.995 21.351 1.00 92.12 194 TRP A N 1
ATOM 1401 C CA . TRP A 1 194 ? -14.201 -2.615 22.288 1.00 92.12 194 TRP A CA 1
ATOM 1402 C C . TRP A 1 194 ? -14.801 -3.871 21.684 1.00 92.12 194 TRP A C 1
ATOM 1404 O O . TRP A 1 194 ? -14.851 -4.032 20.464 1.00 92.12 194 TRP A O 1
ATOM 1414 N N . ARG A 1 195 ? -15.279 -4.763 22.547 1.00 90.94 195 ARG A N 1
ATOM 1415 C CA . ARG A 1 195 ? -16.027 -5.949 22.134 1.00 90.94 195 ARG A CA 1
ATOM 1416 C C . ARG A 1 195 ? -17.466 -5.841 22.591 1.00 90.94 195 ARG A C 1
ATOM 1418 O O . ARG A 1 195 ? -17.755 -5.226 23.618 1.00 90.94 195 ARG A O 1
ATOM 1425 N N . SER A 1 196 ? -18.356 -6.480 21.839 1.00 87.50 196 SER A N 1
ATOM 1426 C CA . SER A 1 196 ? -19.714 -6.693 22.316 1.00 87.50 196 SER A CA 1
ATOM 1427 C C . SER A 1 196 ? -19.686 -7.600 23.544 1.00 87.50 196 SER A C 1
ATOM 1429 O O . SER A 1 196 ? -19.090 -8.680 23.524 1.00 87.50 196 SER A O 1
ATOM 1431 N N . ARG A 1 197 ? -20.334 -7.176 24.625 1.00 86.31 197 ARG A N 1
ATOM 1432 C CA . ARG A 1 197 ? -20.602 -8.039 25.770 1.00 86.31 197 ARG A CA 1
ATOM 1433 C C . ARG A 1 197 ? -21.815 -8.923 25.441 1.00 86.31 197 ARG A C 1
ATOM 1435 O O . ARG A 1 197 ? -22.768 -8.425 24.837 1.00 86.31 197 ARG A O 1
ATOM 1442 N N . PRO A 1 198 ? -21.804 -10.222 25.790 1.00 83.94 198 PRO A N 1
ATOM 1443 C CA . PRO A 1 198 ? -23.010 -11.032 25.715 1.00 83.94 198 PRO A CA 1
ATOM 1444 C C . PRO A 1 198 ? -24.033 -10.518 26.729 1.00 83.94 198 PRO A C 1
ATOM 1446 O O . PRO A 1 198 ? -23.666 -10.116 27.839 1.00 83.94 198 PRO A O 1
ATOM 1449 N N . LEU A 1 199 ? -25.313 -10.567 26.348 1.00 83.81 199 LEU A N 1
ATOM 1450 C CA . LEU A 1 199 ? -26.404 -10.245 27.262 1.00 83.81 199 LEU A CA 1
ATOM 1451 C C . LEU A 1 199 ? -26.283 -11.100 28.532 1.00 83.81 199 LEU A C 1
ATOM 1453 O O . LEU A 1 199 ? -25.938 -12.283 28.432 1.00 83.81 199 LEU A O 1
ATOM 1457 N N . PRO A 1 200 ? -26.571 -10.535 29.717 1.00 81.88 200 PRO A N 1
ATOM 1458 C CA . PRO A 1 200 ? -26.588 -11.310 30.946 1.00 81.88 200 PRO A CA 1
ATOM 1459 C C . PRO A 1 200 ? -27.513 -12.518 30.783 1.00 81.88 200 PRO A C 1
ATOM 1461 O O . PRO A 1 200 ? -28.675 -12.376 30.396 1.00 81.88 200 PRO A O 1
ATOM 1464 N N . THR A 1 201 ? -26.998 -13.717 31.052 1.00 76.75 201 THR A N 1
ATOM 1465 C CA . THR A 1 201 ? -27.800 -14.938 30.982 1.00 76.75 201 THR A CA 1
ATOM 1466 C C . THR A 1 201 ? -28.857 -14.890 32.073 1.00 76.75 201 THR A C 1
ATOM 1468 O O . THR A 1 201 ? -28.531 -14.940 33.260 1.00 76.75 201 THR A O 1
ATOM 1471 N N . MET A 1 202 ? -30.124 -14.804 31.681 1.00 68.69 202 MET A N 1
ATOM 1472 C CA . MET A 1 202 ? -31.227 -14.959 32.617 1.00 68.69 202 MET A CA 1
ATOM 1473 C C . MET A 1 202 ? -31.483 -16.444 32.830 1.00 68.69 202 MET A C 1
ATOM 1475 O O . MET A 1 202 ? -31.858 -17.154 31.898 1.00 68.69 202 MET A O 1
ATOM 1479 N N . THR A 1 203 ? -31.300 -16.925 34.054 1.00 70.31 203 THR A N 1
ATOM 1480 C CA . THR A 1 203 ? -31.807 -18.241 34.439 1.00 70.31 203 THR A CA 1
ATOM 1481 C C . THR A 1 203 ? -33.334 -18.186 34.347 1.00 70.31 203 THR A C 1
ATOM 1483 O O . THR A 1 203 ? -33.935 -17.334 35.009 1.00 70.31 203 THR A O 1
ATOM 1486 N N . PRO A 1 204 ? -33.990 -19.027 33.527 1.00 60.69 204 PRO A N 1
ATOM 1487 C CA . PRO A 1 204 ? -35.440 -19.006 33.425 1.00 60.69 204 PRO A CA 1
ATOM 1488 C C . PRO A 1 204 ? -36.034 -19.349 34.793 1.00 60.69 204 PRO A C 1
ATOM 1490 O O . PRO A 1 204 ? -35.841 -20.447 35.316 1.00 60.69 204 PRO A O 1
ATOM 1493 N N . LEU A 1 205 ? -36.732 -18.386 35.395 1.00 61.12 205 LEU A N 1
ATOM 1494 C CA . LEU A 1 205 ? -37.509 -18.624 36.603 1.00 61.12 205 LEU A CA 1
ATOM 1495 C C . LEU A 1 205 ? -38.666 -19.553 36.223 1.00 61.12 205 LEU A C 1
ATOM 1497 O O . LEU A 1 205 ? -39.409 -19.281 35.280 1.00 61.12 205 LEU A O 1
ATOM 1501 N N . SER A 1 206 ? -38.807 -20.671 36.933 1.00 67.12 206 SER A N 1
ATOM 1502 C CA . SER A 1 206 ? -39.948 -21.570 36.748 1.00 67.12 206 SER A CA 1
ATOM 1503 C C . SER A 1 206 ? -41.263 -20.817 36.994 1.00 67.12 206 SER A C 1
ATOM 1505 O O . SER A 1 206 ? -41.295 -19.836 37.736 1.00 67.12 206 SER A O 1
ATOM 1507 N N . LEU A 1 207 ? -42.374 -21.279 36.413 1.00 58.84 207 LEU A N 1
ATOM 1508 C CA . LEU A 1 207 ? -43.684 -20.622 36.555 1.00 58.84 207 LEU A CA 1
ATOM 1509 C C . LEU A 1 207 ? -44.093 -20.428 38.035 1.00 58.84 207 LEU A C 1
ATOM 1511 O O . LEU A 1 207 ? -44.682 -19.411 38.391 1.00 58.84 207 LEU A O 1
ATOM 1515 N N . ALA A 1 208 ? -43.701 -21.357 38.915 1.00 62.00 208 ALA A N 1
ATOM 1516 C CA . ALA A 1 208 ? -43.911 -21.268 40.362 1.00 62.00 208 ALA A CA 1
ATOM 1517 C C . ALA A 1 208 ? -43.067 -20.166 41.034 1.00 62.00 208 ALA A C 1
ATOM 1519 O O . ALA A 1 208 ? -43.547 -19.478 41.938 1.00 62.00 208 ALA A O 1
ATOM 1520 N N . ALA A 1 209 ? -41.833 -19.960 40.562 1.00 61.41 209 ALA A N 1
ATOM 1521 C CA . ALA A 1 209 ? -40.994 -18.845 40.981 1.00 61.41 209 ALA A CA 1
ATOM 1522 C C . ALA A 1 209 ? -41.488 -17.521 40.383 1.00 61.41 209 ALA A C 1
ATOM 1524 O O . ALA A 1 209 ? -41.371 -16.498 41.038 1.00 61.41 209 ALA A O 1
ATOM 1525 N N . LEU A 1 210 ? -42.115 -17.507 39.200 1.00 59.88 210 LEU A N 1
ATOM 1526 C CA . LEU A 1 210 ? -42.741 -16.289 38.681 1.00 59.88 210 LEU A CA 1
ATOM 1527 C C . LEU A 1 210 ? -43.851 -15.796 39.613 1.00 59.88 210 LEU A C 1
ATOM 1529 O O . LEU A 1 210 ? -43.820 -14.635 39.981 1.00 59.88 210 LEU A O 1
ATOM 1533 N N . LEU A 1 211 ? -44.781 -16.647 40.062 1.00 62.53 211 LEU A N 1
ATOM 1534 C CA . LEU A 1 211 ? -45.927 -16.186 40.865 1.00 62.53 211 LEU A CA 1
ATOM 1535 C C . LEU A 1 211 ? -45.553 -15.607 42.244 1.00 62.53 211 LEU A C 1
ATOM 1537 O O . LEU A 1 211 ? -46.277 -14.758 42.754 1.00 62.53 211 LEU A O 1
ATOM 1541 N N . THR A 1 212 ? -44.440 -16.034 42.844 1.00 64.12 212 THR A N 1
ATOM 1542 C CA . THR A 1 212 ? -43.979 -15.543 44.164 1.00 64.12 212 THR A CA 1
ATOM 1543 C C . THR A 1 212 ? -42.767 -14.620 44.087 1.00 64.12 212 THR A C 1
ATOM 1545 O O . THR A 1 212 ? -42.531 -13.832 44.999 1.00 64.12 212 THR A O 1
ATOM 1548 N N . ALA A 1 213 ? -42.016 -14.673 42.992 1.00 63.78 213 ALA A N 1
ATOM 1549 C CA . ALA A 1 213 ? -40.754 -13.975 42.822 1.00 63.78 213 ALA A C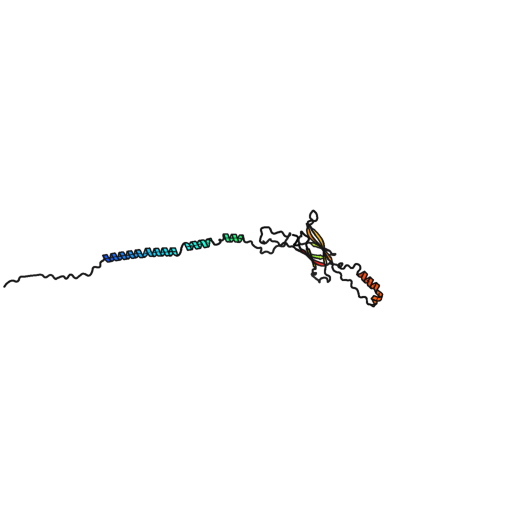A 1
ATOM 1550 C C . ALA A 1 213 ? -40.769 -13.015 41.625 1.00 63.78 213 ALA A C 1
ATOM 1552 O O . ALA A 1 213 ? -39.690 -12.647 41.173 1.00 63.78 213 ALA A O 1
ATOM 1553 N N . VAL A 1 214 ? -41.936 -12.552 41.130 1.00 71.31 214 VAL A N 1
ATOM 1554 C CA . VAL A 1 214 ? -42.000 -11.484 40.099 1.00 71.31 214 VAL A CA 1
ATOM 1555 C C . VAL A 1 214 ? -41.117 -10.310 40.512 1.00 71.31 214 VAL A C 1
ATOM 1557 O O . VAL A 1 214 ? -40.260 -9.880 39.747 1.00 71.31 214 VAL A O 1
ATOM 1560 N N . VAL A 1 215 ? -41.289 -9.823 41.744 1.00 75.94 215 VAL A N 1
ATOM 1561 C CA . VAL A 1 215 ? -40.528 -8.681 42.268 1.00 75.94 215 VAL A CA 1
ATOM 1562 C C . VAL A 1 215 ? -39.033 -9.003 42.307 1.00 75.94 215 VAL A C 1
ATOM 1564 O O . VAL A 1 215 ? -38.221 -8.203 41.855 1.00 75.94 215 VAL A O 1
ATOM 1567 N N . THR A 1 216 ? -38.658 -10.198 42.764 1.00 73.38 216 THR A N 1
ATOM 1568 C CA . THR A 1 216 ? -37.258 -10.646 42.812 1.00 73.38 216 THR A CA 1
ATOM 1569 C C . THR A 1 216 ? -36.651 -10.799 41.415 1.00 73.38 216 THR A C 1
ATOM 1571 O O . THR A 1 216 ? -35.515 -10.390 41.197 1.00 73.38 216 THR A O 1
ATOM 1574 N N . GLY A 1 217 ? -37.397 -11.339 40.451 1.00 74.31 217 GLY A N 1
ATOM 1575 C CA . GLY A 1 217 ? -36.964 -11.530 39.069 1.00 74.31 217 GLY A CA 1
ATOM 1576 C C . GLY A 1 217 ? -36.827 -10.215 38.306 1.00 74.31 217 GLY A C 1
ATOM 1577 O O . GLY A 1 217 ? -35.838 -10.015 37.607 1.00 74.31 217 GLY A O 1
ATOM 1578 N N . VAL A 1 218 ? -37.768 -9.285 38.492 1.00 80.19 218 VAL A N 1
ATOM 1579 C CA . VAL A 1 218 ? -37.686 -7.928 37.931 1.00 80.19 218 VAL A CA 1
ATOM 1580 C C . VAL A 1 218 ? -36.516 -7.165 38.550 1.00 80.19 218 VAL A C 1
ATOM 1582 O O . VAL A 1 218 ? -35.735 -6.565 37.818 1.00 80.19 218 VAL A O 1
ATOM 1585 N N . ASN A 1 219 ? -36.319 -7.247 39.869 1.00 80.94 219 ASN A N 1
ATOM 1586 C CA . ASN A 1 219 ? -35.162 -6.633 40.524 1.00 80.94 219 ASN A CA 1
ATOM 1587 C C . ASN A 1 219 ? -33.838 -7.249 40.052 1.00 80.94 219 ASN A C 1
ATOM 1589 O O . ASN A 1 219 ? -32.870 -6.517 39.868 1.00 80.94 219 ASN A O 1
ATOM 1593 N N . ALA A 1 220 ? -33.790 -8.560 39.796 1.00 76.44 220 ALA A N 1
ATOM 1594 C CA . ALA A 1 220 ? -32.617 -9.218 39.224 1.00 76.44 220 ALA A CA 1
ATOM 1595 C C . ALA A 1 220 ? -32.338 -8.762 37.781 1.00 76.44 220 ALA A C 1
ATOM 1597 O O . ALA A 1 220 ? -31.182 -8.535 37.435 1.00 76.44 220 ALA A O 1
ATOM 1598 N N . LEU A 1 221 ? -33.375 -8.568 36.957 1.00 79.19 221 LEU A N 1
ATOM 1599 C CA . LEU A 1 221 ? -33.240 -8.014 35.606 1.00 79.19 221 LEU A CA 1
ATOM 1600 C C . LEU A 1 221 ? -32.720 -6.575 35.646 1.00 79.19 221 LEU A C 1
ATOM 1602 O O . LEU A 1 221 ? -31.758 -6.248 34.954 1.00 79.19 221 LEU A O 1
ATOM 1606 N N . ILE A 1 222 ? -33.337 -5.727 36.472 1.00 84.62 222 ILE A N 1
ATOM 1607 C CA . ILE A 1 222 ? -32.912 -4.339 36.654 1.00 84.62 222 ILE A CA 1
ATOM 1608 C C . ILE A 1 222 ? -31.462 -4.319 37.127 1.00 84.62 222 ILE A C 1
ATOM 1610 O O . ILE A 1 222 ? -30.650 -3.630 36.522 1.00 84.62 222 ILE A O 1
ATOM 1614 N N . ALA A 1 223 ? -31.102 -5.114 38.136 1.00 83.31 223 ALA A N 1
ATOM 1615 C CA . ALA A 1 223 ? -29.732 -5.194 38.634 1.00 83.31 223 ALA A CA 1
ATOM 1616 C C . ALA A 1 223 ? -28.740 -5.681 37.563 1.00 83.31 223 ALA A C 1
ATOM 1618 O O . ALA A 1 223 ? -27.655 -5.119 37.449 1.00 83.31 223 ALA A O 1
ATOM 1619 N N . ALA A 1 224 ? -29.109 -6.676 36.751 1.00 80.25 224 ALA A N 1
ATOM 1620 C CA . ALA A 1 224 ? -28.256 -7.206 35.686 1.00 80.25 224 ALA A CA 1
ATOM 1621 C C . ALA A 1 224 ? -28.059 -6.223 34.518 1.00 80.25 224 ALA A C 1
ATOM 1623 O O . ALA A 1 224 ? -27.009 -6.238 33.876 1.00 80.25 224 ALA A O 1
ATOM 1624 N N . LEU A 1 225 ? -29.057 -5.381 34.237 1.00 85.88 225 LEU A N 1
ATOM 1625 C CA . LEU A 1 225 ? -29.001 -4.360 33.187 1.00 85.88 225 LEU A CA 1
ATOM 1626 C C . LEU A 1 225 ? -28.463 -3.013 33.684 1.00 85.88 225 LEU A C 1
ATOM 1628 O O . LEU A 1 225 ? -28.006 -2.198 32.882 1.00 85.88 225 LEU A O 1
ATOM 1632 N N . THR A 1 226 ? -28.491 -2.761 34.993 1.00 89.62 226 THR A N 1
ATOM 1633 C CA . THR A 1 226 ? -27.950 -1.532 35.579 1.00 89.62 226 THR A CA 1
ATOM 1634 C C . THR A 1 226 ? -26.442 -1.496 35.339 1.00 89.62 226 THR A C 1
ATOM 1636 O O . THR A 1 226 ? -25.713 -2.387 35.765 1.00 89.62 226 THR A O 1
ATOM 1639 N N . ASN A 1 227 ? -25.971 -0.454 34.647 1.00 85.44 227 ASN A N 1
ATOM 1640 C CA . ASN A 1 227 ? -24.584 -0.297 34.182 1.00 85.44 227 ASN A CA 1
ATOM 1641 C C . ASN A 1 227 ? -24.123 -1.342 33.148 1.00 85.44 227 ASN A C 1
ATOM 1643 O O . ASN A 1 227 ? -22.919 -1.524 32.949 1.00 85.44 227 ASN A O 1
ATOM 1647 N N . TYR A 1 228 ? -25.050 -2.032 32.477 1.00 87.31 228 TYR A N 1
ATOM 1648 C CA . TYR A 1 228 ? -24.688 -2.892 31.360 1.00 87.31 228 TYR A CA 1
ATOM 1649 C C . TYR A 1 228 ? -24.272 -2.044 30.154 1.00 87.31 228 TYR A C 1
ATOM 1651 O O . TYR A 1 228 ? -25.102 -1.446 29.472 1.00 87.31 228 TYR A O 1
ATOM 1659 N N . ASP A 1 229 ? -22.970 -2.015 29.884 1.00 87.31 229 ASP A N 1
ATOM 1660 C CA . ASP A 1 229 ? -22.412 -1.470 28.652 1.00 87.31 229 ASP A CA 1
ATOM 1661 C C . ASP A 1 229 ? -22.196 -2.606 27.647 1.00 87.31 229 ASP A C 1
ATOM 1663 O O . ASP A 1 229 ? -21.357 -3.493 27.851 1.00 87.31 229 ASP A O 1
ATOM 1667 N N . ILE A 1 230 ? -22.949 -2.569 26.545 1.00 86.12 230 ILE A N 1
ATOM 1668 C CA . ILE A 1 230 ? -22.813 -3.533 25.451 1.00 86.12 230 ILE A CA 1
ATOM 1669 C C . ILE A 1 230 ? -21.422 -3.476 24.812 1.00 86.12 230 ILE A C 1
ATOM 1671 O O . ILE A 1 230 ? -20.993 -4.473 24.248 1.00 86.12 230 ILE A O 1
ATOM 1675 N N . PHE A 1 231 ? -20.692 -2.369 24.948 1.00 85.56 231 PHE A N 1
ATOM 1676 C CA . PHE A 1 231 ? -19.326 -2.189 24.459 1.00 85.56 231 PHE A CA 1
ATOM 1677 C C . PHE A 1 231 ? -18.280 -2.199 25.587 1.00 85.56 231 PHE A C 1
ATOM 1679 O O . PHE A 1 231 ? -17.114 -1.884 25.363 1.00 85.56 231 PHE A O 1
ATOM 1686 N N . GLY A 1 232 ? -18.668 -2.597 26.801 1.00 82.38 232 GLY A N 1
ATOM 1687 C CA . GLY A 1 232 ? -17.788 -2.602 27.971 1.00 82.38 232 GLY A CA 1
ATOM 1688 C C . GLY A 1 232 ? -16.915 -3.853 28.109 1.00 82.38 232 GLY A C 1
ATOM 1689 O O . GLY A 1 232 ? -16.214 -3.996 29.111 1.00 82.38 232 GLY A O 1
ATOM 1690 N N . ALA A 1 233 ? -16.976 -4.802 27.167 1.00 84.69 233 ALA A N 1
ATOM 1691 C CA . ALA A 1 233 ? -16.165 -6.014 27.249 1.00 84.69 233 ALA A CA 1
ATOM 1692 C C . ALA A 1 233 ? -14.684 -5.716 26.961 1.00 84.69 233 ALA A C 1
ATOM 1694 O O . ALA A 1 233 ? -14.347 -4.937 26.068 1.00 84.69 233 ALA A O 1
ATOM 1695 N N . ASN A 1 234 ? -13.800 -6.371 27.720 1.00 84.94 234 ASN A N 1
ATOM 1696 C CA . ASN A 1 234 ? -12.358 -6.182 27.611 1.00 84.94 234 ASN A CA 1
ATOM 1697 C C . ASN A 1 234 ? -11.853 -6.573 26.208 1.00 84.94 234 ASN A C 1
ATOM 1699 O O . ASN A 1 234 ? -12.125 -7.674 25.730 1.00 84.94 234 ASN A O 1
ATOM 1703 N N . ALA A 1 235 ? -11.104 -5.673 25.571 1.00 90.25 235 ALA A N 1
ATOM 1704 C CA . ALA A 1 235 ? -10.483 -5.890 24.268 1.00 90.25 235 ALA A CA 1
ATOM 1705 C C . ALA A 1 235 ? -8.978 -6.212 24.359 1.00 90.25 235 ALA A C 1
ATOM 1707 O O . ALA A 1 235 ? -8.339 -6.397 23.323 1.00 90.25 235 ALA A O 1
ATOM 1708 N N . VAL A 1 236 ? -8.399 -6.295 25.561 1.00 90.88 236 VAL A N 1
ATOM 1709 C CA . VAL A 1 236 ? -6.997 -6.699 25.763 1.00 90.88 236 VAL A CA 1
ATOM 1710 C C . VAL A 1 236 ? -6.731 -8.065 25.122 1.00 90.88 236 VAL A C 1
ATOM 1712 O O . VAL A 1 236 ? -7.547 -8.979 25.214 1.00 90.88 236 VAL A O 1
ATOM 1715 N N . GLY A 1 237 ? -5.590 -8.183 24.446 1.00 89.44 237 GLY A N 1
ATOM 1716 C CA . GLY A 1 237 ? -5.194 -9.350 23.658 1.00 89.44 237 GLY A CA 1
ATOM 1717 C C . GLY A 1 237 ? -5.700 -9.334 22.214 1.00 89.44 237 GLY A C 1
ATOM 1718 O O . GLY A 1 237 ? -5.280 -10.170 21.424 1.00 89.44 237 GLY A O 1
ATOM 1719 N N . THR A 1 238 ? -6.559 -8.381 21.837 1.00 90.81 238 THR A N 1
ATOM 1720 C CA . THR A 1 238 ? -6.988 -8.230 20.439 1.00 90.81 238 THR A CA 1
ATOM 1721 C C . THR A 1 238 ? -5.821 -7.748 19.592 1.00 90.81 238 THR A C 1
ATOM 1723 O O . THR A 1 238 ? -5.274 -6.670 19.843 1.00 90.81 238 THR A O 1
ATOM 1726 N N . THR A 1 239 ? -5.482 -8.527 18.572 1.00 93.31 239 THR A N 1
ATOM 1727 C CA . THR A 1 239 ? -4.510 -8.171 17.541 1.00 93.31 239 THR A CA 1
ATOM 1728 C C . THR A 1 239 ? -5.247 -7.783 16.267 1.00 93.31 239 THR A C 1
ATOM 1730 O O . THR A 1 239 ? -6.274 -8.370 15.932 1.00 93.31 239 THR A O 1
ATOM 1733 N N . PHE A 1 240 ? -4.771 -6.754 15.573 1.00 94.56 240 PHE A N 1
ATOM 1734 C CA . PHE A 1 240 ? -5.401 -6.271 14.350 1.00 94.56 240 PHE A CA 1
ATOM 1735 C C . PHE A 1 240 ? -4.395 -5.618 13.404 1.00 94.56 240 PHE A C 1
ATOM 1737 O O . PHE A 1 240 ? -3.359 -5.094 13.823 1.00 94.56 240 PHE A O 1
ATOM 1744 N N . SER A 1 241 ? -4.751 -5.606 12.123 1.00 96.25 241 SER A N 1
ATOM 1745 C CA . SER A 1 241 ? -4.078 -4.831 11.086 1.00 96.25 241 SER A CA 1
ATOM 1746 C C . SER A 1 241 ? -4.768 -3.483 10.925 1.00 96.25 241 SER A C 1
ATOM 1748 O O . SER A 1 241 ? -5.972 -3.425 10.665 1.00 96.25 241 SER A O 1
ATOM 1750 N N . CYS A 1 242 ? -4.018 -2.394 11.076 1.00 96.75 242 CYS A N 1
ATOM 1751 C CA . CYS A 1 242 ? -4.468 -1.039 10.785 1.00 96.75 242 CYS A CA 1
ATOM 1752 C C . CYS A 1 242 ? -3.914 -0.593 9.436 1.00 96.75 242 CYS A C 1
ATOM 1754 O O . CYS A 1 242 ? -2.699 -0.470 9.272 1.00 96.75 242 CYS A O 1
ATOM 1756 N N . ILE A 1 243 ? -4.805 -0.284 8.498 1.00 96.50 243 ILE A N 1
ATOM 1757 C CA . ILE A 1 243 ? -4.462 0.239 7.180 1.00 96.50 243 ILE A CA 1
ATOM 1758 C C . ILE A 1 243 ? -4.888 1.706 7.107 1.00 96.50 243 ILE A C 1
ATOM 1760 O O . ILE A 1 243 ? -6.077 2.011 7.202 1.00 96.50 243 ILE A O 1
ATOM 1764 N N . ALA A 1 244 ? -3.924 2.608 6.929 1.00 95.25 244 ALA A N 1
ATOM 1765 C CA . ALA A 1 244 ? -4.165 4.017 6.637 1.00 95.25 244 ALA A CA 1
ATOM 1766 C C . ALA A 1 244 ? -3.993 4.272 5.138 1.00 95.25 244 ALA A C 1
ATOM 1768 O O . ALA A 1 244 ? -2.977 3.876 4.580 1.00 95.25 244 ALA A O 1
ATOM 1769 N N . ILE A 1 245 ? -4.960 4.920 4.490 1.00 93.12 245 ILE A N 1
ATOM 1770 C CA . ILE A 1 245 ? -5.016 5.101 3.033 1.00 93.12 245 ILE A CA 1
ATOM 1771 C C . ILE A 1 245 ? -5.139 6.589 2.700 1.00 93.12 245 ILE A C 1
ATOM 1773 O O . ILE A 1 245 ? -6.005 7.288 3.232 1.00 93.12 245 ILE A O 1
ATOM 1777 N N . GLN A 1 246 ? -4.294 7.077 1.796 1.00 89.69 246 GLN A N 1
ATOM 1778 C CA . GLN A 1 246 ? -4.389 8.424 1.252 1.00 89.69 246 GLN A CA 1
ATOM 1779 C C . GLN A 1 246 ? -5.634 8.544 0.370 1.00 89.69 246 GLN A C 1
ATOM 1781 O O . GLN A 1 246 ? -5.877 7.725 -0.515 1.00 89.69 246 GLN A O 1
ATOM 1786 N N . ARG A 1 247 ? -6.421 9.591 0.610 1.00 81.94 247 ARG A N 1
ATOM 1787 C CA . ARG A 1 247 ? -7.578 9.926 -0.217 1.00 81.94 247 ARG A CA 1
ATOM 1788 C C . ARG A 1 247 ? -7.132 10.420 -1.594 1.00 81.94 247 ARG A C 1
ATOM 1790 O O . ARG A 1 247 ? -6.237 11.256 -1.679 1.00 81.94 247 ARG A O 1
ATOM 1797 N N . SER A 1 248 ? -7.775 9.932 -2.652 1.00 78.94 248 SER A N 1
ATOM 1798 C CA . SER A 1 248 ? -7.448 10.303 -4.035 1.00 78.94 248 SER A CA 1
ATOM 1799 C C . SER A 1 248 ? -7.948 11.692 -4.436 1.00 78.94 248 SER A C 1
ATOM 1801 O O . SER A 1 248 ? -7.466 12.248 -5.412 1.00 78.94 248 SER A O 1
ATOM 1803 N N . ASP A 1 249 ? -8.926 12.246 -3.717 1.00 77.00 249 ASP A N 1
ATOM 1804 C CA . ASP A 1 249 ? -9.577 13.521 -4.038 1.00 77.00 249 ASP A CA 1
ATOM 1805 C C . ASP A 1 249 ? -8.892 14.747 -3.415 1.00 77.00 249 ASP A C 1
ATOM 1807 O O . ASP A 1 249 ? -9.348 15.872 -3.594 1.00 77.00 249 ASP A O 1
ATOM 1811 N N . VAL A 1 250 ? -7.806 14.535 -2.670 1.00 65.56 250 VAL A N 1
ATOM 1812 C CA . VAL A 1 250 ? -7.090 15.577 -1.926 1.00 65.56 250 VAL A CA 1
ATOM 1813 C C . VAL A 1 250 ? -5.591 15.415 -2.199 1.00 65.56 250 VAL A C 1
ATOM 1815 O O . VAL A 1 250 ? -4.849 14.881 -1.368 1.00 65.56 250 VAL A O 1
ATOM 1818 N N . ALA A 1 251 ? -5.183 15.789 -3.414 1.00 54.97 251 ALA A N 1
ATOM 1819 C CA . ALA A 1 251 ? -3.790 15.847 -3.858 1.00 54.97 251 ALA A CA 1
ATOM 1820 C C . ALA A 1 251 ? -3.294 17.296 -3.855 1.00 54.97 251 ALA A C 1
ATOM 1822 O O . ALA A 1 251 ? -4.065 18.172 -4.307 1.00 54.97 251 ALA A O 1
#

Foldseek 3Di:
DDDDDDDDDDDDDPPPPPDPDDDPVVVVVVVVVVVVVVCVVVVPDPVVVVVVVVVCVVPPVVVVVVVVVVVVPDDDPVNVVVVVVVDDDADPEDEDEDDAFADDDDPPPPHDHVHHHDGPQKFKDKDFAADDFKDKDFGPYWAQDQFDKDKDWDADPPDDDDPWDKDKDFPFWDFDQDPVPDNGTTGITMMGIFTFDDQPDDDDQPPVCCVVCVVVSVVVNCVSCVPDDRRPHDRGGTMIMMMTGHDPVPD

Sequence (251 aa):
MPQMPNRSGTPVKRDQVALPRRVDVEAIDAALDDQQNQINQKANASTVGGLATAVNSKASQSSVDTLAGTVAGKADSATLTALAATVPTIADEIPQPEVTGGQAGLEGMKVPGARHQHPRLTSTTKATITAGSTVQVAFTRTFVNKPGITCTEEPPDTGTMSSNPATFRVESWVREVMTPTPSGAYTGCVIKVWRSRPLPTMTPLSLAALLTAVVTGVNALIAALTNYDIFGANAVGTTFSCIAIQRSDVA